Protein AF-A0A835WA67-F1 (afdb_monomer)

Mean predicted aligned error: 8.2 Å

pLDDT: mean 91.41, std 8.67, range [37.09, 98.38]

Solvent-accessible surface area (backbone atoms only — not comparable to full-atom values): 10243 Å² total; per-residue (Å²): 113,71,64,64,51,51,53,52,51,51,51,53,49,49,52,54,52,50,51,51,49,53,53,50,53,58,57,68,72,56,76,86,58,87,50,62,67,58,34,50,52,51,53,74,73,44,54,78,95,46,40,70,60,50,46,65,72,43,45,89,68,69,38,75,67,41,53,53,50,52,53,49,52,40,49,52,37,68,70,37,100,75,54,54,66,67,61,36,51,51,47,54,50,50,52,55,50,51,53,56,51,47,53,52,47,51,51,52,51,52,47,46,65,48,19,58,57,54,48,49,54,49,75,69,38,89,55,50,68,62,47,50,51,54,32,42,76,67,68,64,33,33,62,49,39,53,51,53,52,50,52,50,30,53,51,27,50,76,68,68,36,54,72,60,20,55,51,47,49,56,49,48,64,60,51,63,77,49,50,54,70,89,127

Sequence (183 aa):
MMEKNKEFAAEIQRTKDDIRKAVLIRREARVPPSDPNELIEFMLNTSADDMEFEVARCRPKFTPAFFKQLDSLVGAERFSPKPDQERLAELETLRTYLEEACEAVDKAVAATATAAERLKKLLTSQDKKQCILDMAAANEIDVALVDLLAQNIEAAKKAEQTAAAEFMEKVKVAVSKYVVTAV

Structure (mmCIF, N/CA/C/O backbone):
data_AF-A0A835WA67-F1
#
_entry.id   AF-A0A835WA67-F1
#
loop_
_atom_site.group_PDB
_atom_site.id
_atom_site.type_symbol
_atom_site.label_atom_id
_atom_site.label_alt_id
_atom_site.label_comp_id
_atom_site.label_asym_id
_atom_site.label_entity_id
_atom_site.label_seq_id
_atom_site.pdbx_PDB_ins_code
_atom_site.Cartn_x
_atom_site.Cartn_y
_atom_site.Cartn_z
_atom_site.occupancy
_atom_site.B_iso_or_equiv
_atom_site.auth_seq_id
_atom_site.auth_comp_id
_atom_site.auth_asym_id
_atom_site.auth_atom_id
_atom_site.pdbx_PDB_model_num
ATOM 1 N N . MET A 1 1 ? -10.216 39.062 17.242 1.00 55.50 1 MET A N 1
ATOM 2 C CA . MET A 1 1 ? -9.228 37.969 17.056 1.00 55.50 1 MET A CA 1
ATOM 3 C C . MET A 1 1 ? -9.886 36.608 16.825 1.00 55.50 1 MET A C 1
ATOM 5 O O . MET A 1 1 ? -9.454 35.923 15.914 1.00 55.50 1 MET A O 1
ATOM 9 N N . MET A 1 2 ? -10.939 36.218 17.560 1.00 56.12 2 MET A N 1
ATOM 10 C CA . MET A 1 2 ? -11.593 34.910 17.355 1.00 56.12 2 MET A CA 1
ATOM 11 C C . MET A 1 2 ? -12.313 34.740 16.002 1.00 56.12 2 MET A C 1
ATOM 13 O O . MET A 1 2 ? -12.269 33.650 15.447 1.00 56.12 2 MET A O 1
ATOM 17 N N . GLU A 1 3 ? -12.937 35.782 15.442 1.00 58.84 3 GLU A N 1
ATOM 18 C CA . GLU A 1 3 ? -13.623 35.692 14.133 1.00 58.84 3 GLU A CA 1
ATOM 19 C C . GLU A 1 3 ? -12.645 35.526 12.962 1.00 58.84 3 GLU A C 1
ATOM 21 O O . GLU A 1 3 ? -12.804 34.599 12.176 1.00 58.84 3 GLU A O 1
ATOM 26 N N . LYS A 1 4 ? -11.551 36.303 12.933 1.00 62.16 4 LYS A N 1
ATOM 27 C CA . LYS A 1 4 ? -10.458 36.121 11.957 1.00 62.16 4 LYS A CA 1
ATOM 28 C C . LYS A 1 4 ? -9.834 34.718 12.011 1.00 62.16 4 LYS A C 1
ATOM 30 O O . LYS A 1 4 ? -9.450 34.185 10.978 1.00 62.16 4 LYS A O 1
ATOM 35 N N . ASN A 1 5 ? -9.773 34.094 13.192 1.00 69.62 5 ASN A N 1
ATOM 36 C CA . ASN A 1 5 ? -9.290 32.715 13.333 1.00 69.62 5 ASN A CA 1
ATOM 37 C C . ASN A 1 5 ? -10.288 31.679 12.789 1.00 69.62 5 ASN A C 1
ATOM 39 O O . ASN A 1 5 ? -9.861 30.649 12.274 1.00 69.62 5 ASN A O 1
ATOM 43 N N . LYS A 1 6 ? -11.601 31.936 12.883 1.00 77.12 6 LYS A N 1
ATOM 44 C CA . LYS A 1 6 ? -12.639 31.060 12.312 1.00 77.12 6 LYS A CA 1
ATOM 45 C C . LYS A 1 6 ? -12.687 31.156 10.789 1.00 77.12 6 LYS A C 1
ATOM 47 O O . LYS A 1 6 ? -12.773 30.124 10.134 1.00 77.12 6 LYS A O 1
ATOM 52 N N . GLU A 1 7 ? -12.583 32.363 10.238 1.00 80.38 7 GLU A N 1
ATOM 53 C CA . GLU A 1 7 ? -12.507 32.584 8.787 1.00 80.38 7 GLU A CA 1
ATOM 54 C C . GLU A 1 7 ? -11.247 31.948 8.193 1.00 80.38 7 GLU A C 1
ATOM 56 O O . GLU A 1 7 ? -11.329 31.223 7.207 1.00 80.38 7 GLU A O 1
ATOM 61 N N . PHE A 1 8 ? -10.093 32.119 8.846 1.00 83.19 8 PHE A N 1
ATOM 62 C CA . PHE A 1 8 ? -8.848 31.475 8.427 1.00 83.19 8 PHE A CA 1
ATOM 63 C C . PHE A 1 8 ? -8.926 29.941 8.485 1.00 83.19 8 PHE A C 1
ATOM 65 O O . PHE A 1 8 ? -8.492 29.260 7.557 1.00 83.19 8 PHE A O 1
ATOM 72 N N . ALA A 1 9 ? -9.521 29.376 9.541 1.00 84.44 9 ALA A N 1
ATOM 73 C CA . ALA A 1 9 ? -9.724 27.932 9.646 1.00 84.44 9 ALA A CA 1
ATOM 74 C C . ALA A 1 9 ? -10.676 27.393 8.563 1.00 84.44 9 ALA A C 1
ATOM 76 O O . ALA A 1 9 ? -10.419 26.327 8.002 1.00 84.44 9 ALA A O 1
ATOM 77 N N . ALA A 1 10 ? -11.746 28.129 8.246 1.00 87.75 10 ALA A N 1
ATOM 78 C CA . ALA A 1 10 ? -12.676 27.771 7.179 1.00 87.75 10 ALA A CA 1
ATOM 79 C C . ALA A 1 10 ? -12.003 27.812 5.797 1.00 87.75 10 ALA A C 1
ATOM 81 O O . ALA A 1 10 ? -12.197 26.897 4.999 1.00 87.75 10 ALA A O 1
ATOM 82 N N . GLU A 1 11 ? -11.158 28.813 5.542 1.00 87.50 11 GLU A N 1
ATOM 83 C CA . GLU A 1 11 ? -10.417 28.939 4.283 1.00 87.50 11 GLU A CA 1
ATOM 84 C C . GLU A 1 11 ? -9.382 27.815 4.105 1.00 87.50 11 GLU A C 1
ATOM 86 O O . GLU A 1 11 ? -9.277 27.215 3.031 1.00 87.50 11 GLU A O 1
ATOM 91 N N . ILE A 1 12 ? -8.673 27.445 5.180 1.00 87.38 12 ILE A N 1
ATOM 92 C CA . ILE A 1 12 ? -7.782 26.275 5.178 1.00 87.38 12 ILE A CA 1
ATOM 93 C C . ILE A 1 12 ? -8.569 25.002 4.867 1.00 87.38 12 ILE A C 1
ATOM 95 O O . ILE A 1 12 ? -8.111 24.175 4.076 1.00 87.38 12 ILE A O 1
ATOM 99 N N . GLN A 1 13 ? -9.733 24.820 5.493 1.00 86.69 13 GLN A N 1
ATOM 100 C CA . GLN A 1 13 ? -10.538 23.621 5.285 1.00 86.69 13 GLN A CA 1
ATOM 101 C C . GLN A 1 13 ? -11.028 23.525 3.839 1.00 86.69 13 GLN A C 1
ATOM 103 O O . GLN A 1 13 ? -10.877 22.478 3.215 1.00 86.69 13 GLN A O 1
ATOM 108 N N . ARG A 1 14 ? -11.519 24.633 3.278 1.00 90.56 14 ARG A N 1
ATOM 109 C CA . ARG A 1 14 ? -11.939 24.702 1.878 1.00 90.56 14 ARG A CA 1
ATOM 110 C C . ARG A 1 14 ? -10.794 24.364 0.927 1.00 90.56 14 ARG A C 1
ATOM 112 O O . ARG A 1 14 ? -10.966 23.533 0.043 1.00 90.56 14 ARG A O 1
ATOM 119 N N . THR A 1 15 ? -9.613 24.931 1.163 1.00 89.44 15 THR A N 1
ATOM 120 C CA . THR A 1 15 ? -8.417 24.641 0.360 1.00 89.44 15 THR A CA 1
ATOM 121 C C . THR A 1 15 ? -8.057 23.154 0.409 1.00 89.44 15 THR A C 1
ATOM 123 O O . THR A 1 15 ? -7.781 22.547 -0.623 1.00 89.44 15 THR A O 1
ATOM 126 N N . LYS A 1 16 ? -8.098 22.533 1.595 1.00 87.62 16 LYS A N 1
ATOM 127 C CA . LYS A 1 16 ? -7.855 21.088 1.749 1.00 87.62 16 LYS A CA 1
ATOM 128 C C . LYS A 1 16 ? -8.877 20.249 0.989 1.00 87.62 16 LYS A C 1
ATOM 130 O O . LYS A 1 16 ? -8.499 19.270 0.346 1.00 87.62 16 LYS A O 1
ATOM 135 N N . ASP A 1 17 ? -10.148 20.625 1.057 1.00 88.50 17 ASP A N 1
ATOM 136 C CA . ASP A 1 17 ? -11.222 19.915 0.367 1.00 88.50 17 ASP A CA 1
ATOM 137 C C . ASP A 1 17 ? -11.088 20.040 -1.156 1.00 88.50 17 ASP A C 1
ATOM 139 O O . ASP A 1 17 ? -11.283 19.056 -1.873 1.00 88.50 17 ASP A O 1
ATOM 143 N N . ASP A 1 18 ? -10.693 21.211 -1.655 1.00 90.75 18 ASP A N 1
ATOM 144 C CA . ASP A 1 18 ? -10.469 21.451 -3.081 1.00 90.75 18 ASP A CA 1
ATOM 145 C C . ASP A 1 18 ? -9.246 20.676 -3.600 1.00 90.75 18 ASP A C 1
ATOM 147 O O . ASP A 1 18 ? -9.340 20.014 -4.636 1.00 90.75 18 ASP A O 1
ATOM 151 N N . ILE A 1 19 ? -8.139 20.643 -2.844 1.00 89.94 19 ILE A N 1
ATOM 152 C CA . ILE A 1 19 ? -6.972 19.795 -3.153 1.00 89.94 19 ILE A CA 1
ATOM 153 C C . ILE A 1 19 ? -7.383 18.322 -3.197 1.00 89.94 19 ILE A C 1
ATOM 155 O O . ILE A 1 19 ? -7.066 17.612 -4.153 1.00 89.94 19 ILE A O 1
ATOM 159 N N . ARG A 1 20 ? -8.126 17.852 -2.188 1.00 87.38 20 ARG A N 1
ATOM 160 C CA . ARG A 1 20 ? -8.587 16.461 -2.122 1.00 87.38 20 ARG A CA 1
ATOM 161 C C . ARG A 1 20 ? -9.445 16.098 -3.332 1.00 87.38 20 ARG A C 1
ATOM 163 O O . ARG A 1 20 ? -9.248 15.035 -3.914 1.00 87.38 20 ARG A O 1
ATOM 170 N N . LYS A 1 21 ? -10.377 16.969 -3.726 1.00 89.81 21 LYS A N 1
ATOM 171 C CA . LYS A 1 21 ? -11.215 16.763 -4.916 1.00 89.81 21 LYS A CA 1
ATOM 172 C C . LYS A 1 21 ? -10.384 16.728 -6.191 1.00 89.81 21 LYS A C 1
ATOM 174 O O . LYS A 1 21 ? -10.589 15.834 -7.004 1.00 89.81 21 LYS A O 1
ATOM 179 N N . ALA A 1 22 ? -9.437 17.650 -6.353 1.00 90.50 22 ALA A N 1
ATOM 180 C CA . ALA A 1 22 ? -8.567 17.681 -7.524 1.00 90.50 22 ALA A CA 1
ATOM 181 C C . ALA A 1 22 ? -7.755 16.381 -7.668 1.00 90.50 22 ALA A C 1
ATOM 183 O O . ALA A 1 22 ? -7.686 15.819 -8.760 1.00 90.50 22 ALA A O 1
ATOM 184 N N . VAL A 1 23 ? -7.213 15.860 -6.560 1.00 89.94 23 VAL A N 1
ATOM 185 C CA . VAL A 1 23 ? -6.500 14.572 -6.535 1.00 89.94 23 VAL A CA 1
ATOM 186 C C . VAL A 1 23 ? -7.418 13.413 -6.932 1.00 89.94 23 VAL A C 1
ATOM 188 O O . VAL A 1 23 ? -7.027 12.582 -7.749 1.00 89.94 23 VAL A O 1
ATOM 191 N N . LEU A 1 24 ? -8.643 13.357 -6.398 1.00 88.50 24 LEU A N 1
ATOM 192 C CA . LEU A 1 24 ? -9.607 12.307 -6.748 1.00 88.50 24 LEU A CA 1
ATOM 193 C C . LEU A 1 24 ? -9.976 12.347 -8.234 1.00 88.50 24 LEU A C 1
ATOM 195 O O . LEU A 1 24 ? -9.877 11.325 -8.904 1.00 88.50 24 LEU A O 1
ATOM 199 N N . ILE A 1 25 ? -10.300 13.530 -8.763 1.00 90.06 25 ILE A N 1
ATOM 200 C CA . ILE A 1 25 ? -10.639 13.716 -10.181 1.00 90.06 25 ILE A CA 1
ATOM 201 C C . ILE A 1 25 ? -9.481 13.261 -11.077 1.00 90.06 25 ILE A C 1
ATOM 203 O O . ILE A 1 25 ? -9.696 12.543 -12.052 1.00 90.06 25 ILE A O 1
ATOM 207 N N . ARG A 1 26 ? -8.241 13.635 -10.736 1.00 91.00 26 ARG A N 1
ATOM 208 C CA . ARG A 1 26 ? -7.042 13.220 -11.480 1.00 91.00 26 ARG A CA 1
ATOM 209 C C . ARG A 1 26 ? -6.878 11.697 -11.498 1.00 91.00 26 ARG A C 1
ATOM 211 O O . ARG A 1 26 ? -6.612 11.131 -12.555 1.00 91.00 26 ARG A O 1
ATOM 218 N N . ARG A 1 27 ? -7.051 11.038 -10.348 1.00 91.44 27 ARG A N 1
ATOM 219 C CA . ARG A 1 27 ? -6.939 9.574 -10.208 1.00 91.44 27 ARG A CA 1
ATOM 220 C C . ARG A 1 27 ? -8.052 8.830 -10.948 1.00 91.44 27 ARG A C 1
ATOM 222 O O . ARG A 1 27 ? -7.792 7.809 -11.580 1.00 91.44 27 ARG A O 1
ATOM 229 N N . GLU A 1 28 ? -9.275 9.350 -10.907 1.00 89.50 28 GLU A N 1
ATOM 230 C CA . GLU A 1 28 ? -10.432 8.789 -11.617 1.00 89.50 28 GLU A CA 1
ATOM 231 C C . GLU A 1 28 ? -10.317 8.936 -13.139 1.00 89.50 28 GLU A C 1
ATOM 233 O O . GLU A 1 28 ? -10.745 8.048 -13.873 1.00 89.50 28 GLU A O 1
ATOM 238 N N . ALA A 1 29 ? -9.694 10.015 -13.622 1.00 91.19 29 ALA A N 1
ATOM 239 C CA . ALA A 1 29 ? -9.469 10.230 -15.050 1.00 91.19 29 ALA A CA 1
ATOM 240 C C . ALA A 1 29 ? -8.479 9.224 -15.669 1.00 91.19 29 ALA A C 1
ATOM 242 O O . ALA A 1 29 ? -8.502 8.994 -16.878 1.00 91.19 29 ALA A O 1
ATOM 243 N N . ARG A 1 30 ? -7.603 8.619 -14.857 1.00 92.25 30 ARG A N 1
ATOM 244 C CA . ARG A 1 30 ? -6.650 7.596 -15.300 1.00 92.25 30 ARG A CA 1
ATOM 245 C C . ARG A 1 30 ? -7.314 6.221 -15.301 1.00 92.25 30 ARG A C 1
ATOM 247 O O . ARG A 1 30 ? -7.816 5.783 -14.266 1.00 92.25 30 ARG A O 1
ATOM 254 N N . VAL A 1 31 ? -7.237 5.502 -16.422 1.00 93.38 31 VAL A N 1
ATOM 255 C CA . VAL A 1 31 ? -7.769 4.137 -16.566 1.00 93.38 31 VAL A CA 1
ATOM 256 C C . VAL A 1 31 ? -6.614 3.159 -16.787 1.00 93.38 31 VAL A C 1
ATOM 258 O O . VAL A 1 31 ? -5.964 3.239 -17.829 1.00 93.38 31 VAL A O 1
ATOM 261 N N . PRO A 1 32 ? -6.348 2.229 -15.850 1.00 92.81 32 PRO A N 1
ATOM 262 C CA . PRO A 1 32 ? -5.269 1.269 -16.013 1.00 92.81 32 PRO A CA 1
ATOM 263 C C . PRO A 1 32 ? -5.563 0.311 -17.172 1.00 92.81 32 PRO A C 1
ATOM 265 O O . PRO A 1 32 ? -6.580 -0.399 -17.121 1.00 92.81 32 PRO A O 1
ATOM 268 N N . PRO A 1 33 ? -4.684 0.224 -18.178 1.00 95.25 33 PRO A N 1
ATOM 269 C CA . PRO A 1 33 ? -4.879 -0.665 -19.316 1.00 95.25 33 PRO A CA 1
ATOM 270 C C . PRO A 1 33 ? -4.795 -2.136 -18.894 1.00 95.25 33 PRO A C 1
ATOM 272 O O . PRO A 1 33 ? -4.368 -2.478 -17.785 1.00 95.25 33 PRO A O 1
ATOM 275 N N . SER A 1 34 ? -5.296 -3.024 -19.750 1.00 92.81 34 SER A N 1
ATOM 276 C CA . SER A 1 34 ? -5.279 -4.473 -19.492 1.00 92.81 34 SER A CA 1
ATOM 277 C C . SER A 1 34 ? -4.082 -5.169 -20.134 1.00 92.81 34 SER A C 1
ATOM 279 O O . SER A 1 34 ? -3.687 -6.230 -19.657 1.00 92.81 34 SER A O 1
ATOM 281 N N . ASP A 1 35 ? -3.508 -4.580 -21.185 1.00 95.38 35 ASP A N 1
ATOM 282 C CA . ASP A 1 35 ? -2.290 -5.086 -21.809 1.00 95.38 35 ASP A CA 1
ATOM 283 C C . ASP A 1 35 ? -1.065 -4.826 -20.906 1.00 95.38 35 ASP A C 1
ATOM 285 O O . ASP A 1 35 ? -0.925 -3.718 -20.379 1.00 95.38 35 ASP A O 1
ATOM 289 N N . PRO A 1 36 ? -0.169 -5.812 -20.705 1.00 94.31 36 PRO A N 1
ATOM 290 C CA . PRO A 1 36 ? 1.011 -5.641 -19.863 1.00 94.31 36 PRO A CA 1
ATOM 291 C C . PRO A 1 36 ? 1.978 -4.545 -20.322 1.00 94.31 36 PRO A C 1
ATOM 293 O O . PRO A 1 36 ? 2.534 -3.863 -19.467 1.00 94.31 36 PRO A O 1
ATOM 296 N N . ASN A 1 37 ? 2.184 -4.348 -21.629 1.00 95.31 37 ASN A N 1
ATOM 297 C CA . ASN A 1 37 ? 3.104 -3.317 -22.120 1.00 95.31 37 ASN A CA 1
ATOM 298 C C . ASN A 1 37 ? 2.504 -1.929 -21.923 1.00 95.31 37 ASN A C 1
ATOM 300 O O . ASN A 1 37 ? 3.168 -1.040 -21.397 1.00 95.31 37 ASN A O 1
ATOM 304 N N . GLU A 1 38 ? 1.225 -1.762 -22.262 1.00 97.12 38 GLU A N 1
ATOM 305 C CA . GLU A 1 38 ? 0.513 -0.512 -21.987 1.00 97.12 38 GLU A CA 1
ATOM 306 C C . GLU A 1 38 ? 0.481 -0.207 -20.483 1.00 97.12 38 GLU A C 1
ATOM 308 O O . GLU A 1 38 ? 0.566 0.953 -20.087 1.00 97.12 38 GLU A O 1
ATOM 313 N N . LEU A 1 39 ? 0.390 -1.233 -19.628 1.00 97.69 39 LEU A N 1
ATOM 314 C CA . LEU A 1 39 ? 0.414 -1.064 -18.175 1.00 97.69 39 LEU A CA 1
ATOM 315 C C . LEU A 1 39 ? 1.794 -0.636 -17.663 1.00 97.69 39 LEU A C 1
ATOM 317 O O . LEU A 1 39 ? 1.865 0.177 -16.744 1.00 97.69 39 LEU A O 1
ATOM 321 N N . ILE A 1 40 ? 2.879 -1.128 -18.263 1.00 97.88 40 ILE A N 1
ATOM 322 C CA . ILE A 1 40 ? 4.239 -0.658 -17.963 1.00 97.88 40 ILE A CA 1
ATOM 323 C C . ILE A 1 40 ? 4.367 0.824 -18.327 1.00 97.88 40 ILE A C 1
ATOM 325 O O . ILE A 1 40 ? 4.747 1.621 -17.471 1.00 97.88 40 ILE A O 1
ATOM 329 N N . GLU A 1 41 ? 3.963 1.225 -19.537 1.00 97.31 41 GLU A N 1
ATOM 330 C CA . GLU A 1 41 ? 3.979 2.642 -19.935 1.00 97.31 41 GLU A CA 1
ATOM 331 C C . GLU A 1 41 ? 3.089 3.503 -19.042 1.00 97.31 41 GLU A C 1
ATOM 333 O O . GLU A 1 41 ? 3.451 4.619 -18.673 1.00 97.31 41 GLU A O 1
ATOM 338 N N . PHE A 1 42 ? 1.919 2.993 -18.661 1.00 97.62 42 PHE A N 1
ATOM 339 C CA . PHE A 1 42 ? 1.025 3.672 -17.735 1.00 97.62 42 PHE A CA 1
ATOM 340 C C . PHE A 1 42 ? 1.729 3.980 -16.405 1.00 97.62 42 PHE A C 1
ATOM 342 O O . PHE A 1 42 ? 1.577 5.086 -15.881 1.00 97.62 42 PHE A O 1
ATOM 349 N N . MET A 1 43 ? 2.527 3.044 -15.881 1.00 97.94 43 MET A N 1
ATOM 350 C CA . MET A 1 43 ? 3.297 3.235 -14.648 1.00 97.94 43 MET A CA 1
ATOM 351 C C . MET A 1 43 ? 4.478 4.175 -14.812 1.00 97.94 43 MET A C 1
ATOM 353 O O . MET A 1 43 ? 4.635 5.061 -13.979 1.00 97.94 43 MET A O 1
ATOM 357 N N . LEU A 1 44 ? 5.223 4.092 -15.911 1.00 97.25 44 LEU A N 1
ATOM 358 C CA . LEU A 1 44 ? 6.291 5.057 -16.197 1.00 97.25 44 LEU A CA 1
ATOM 359 C C . LEU A 1 44 ? 5.753 6.492 -16.318 1.00 97.25 44 LEU A C 1
ATOM 361 O O . LEU A 1 44 ? 6.381 7.437 -15.855 1.00 97.25 44 LEU A O 1
ATOM 365 N N . ASN A 1 45 ? 4.535 6.652 -16.840 1.00 96.44 45 ASN A N 1
ATOM 366 C CA . ASN A 1 45 ? 3.841 7.939 -16.949 1.00 96.44 45 ASN A CA 1
ATOM 367 C C . ASN A 1 45 ? 3.015 8.316 -15.700 1.00 96.44 45 ASN A C 1
ATOM 369 O O . ASN A 1 45 ? 2.102 9.151 -15.775 1.00 96.44 45 ASN A O 1
ATOM 373 N N . THR A 1 46 ? 3.248 7.666 -14.558 1.00 95.88 46 THR A N 1
ATOM 374 C CA . THR A 1 46 ? 2.575 7.981 -13.291 1.00 95.88 46 THR A CA 1
ATOM 375 C C . THR A 1 46 ? 3.461 8.882 -12.442 1.00 95.88 46 THR A C 1
ATOM 377 O O . THR A 1 46 ? 4.618 8.572 -12.183 1.00 95.88 46 THR A O 1
ATOM 380 N N . SER A 1 47 ? 2.917 10.010 -11.977 1.00 93.31 47 SER A N 1
ATOM 381 C CA . SER A 1 47 ? 3.643 10.911 -11.077 1.00 93.31 47 SER A CA 1
ATOM 382 C C . SER A 1 47 ? 3.895 10.259 -9.719 1.00 93.31 47 SER A C 1
ATOM 384 O O . SER A 1 47 ? 3.026 9.540 -9.224 1.00 93.31 47 SER A O 1
ATOM 386 N N . ALA A 1 48 ? 5.000 10.618 -9.062 1.00 90.94 48 ALA A N 1
ATOM 387 C CA . ALA A 1 48 ? 5.346 10.126 -7.725 1.00 90.94 48 ALA A CA 1
ATOM 388 C C . ALA A 1 48 ? 4.183 10.237 -6.712 1.00 90.94 48 ALA A C 1
ATOM 390 O O . ALA A 1 48 ? 3.877 9.262 -6.034 1.00 90.94 48 ALA A O 1
ATOM 391 N N . ASP A 1 49 ? 3.456 11.363 -6.698 1.00 91.81 49 ASP A N 1
ATOM 392 C CA . ASP A 1 49 ? 2.312 11.616 -5.796 1.00 91.81 49 ASP A CA 1
ATOM 393 C C . ASP A 1 49 ? 1.134 10.630 -5.945 1.00 91.81 49 ASP A C 1
ATOM 395 O O . ASP A 1 49 ? 0.278 10.522 -5.061 1.00 91.81 49 ASP A O 1
ATOM 399 N N . ASP A 1 50 ? 1.035 9.957 -7.092 1.00 94.00 50 ASP A N 1
ATOM 400 C CA . ASP A 1 50 ? -0.031 8.998 -7.393 1.00 94.00 50 ASP A CA 1
ATOM 401 C C . ASP A 1 50 ? 0.470 7.561 -7.486 1.00 94.00 50 ASP A C 1
ATOM 403 O O . ASP A 1 50 ? -0.353 6.650 -7.544 1.00 94.00 50 ASP A O 1
ATOM 407 N N . MET A 1 51 ? 1.785 7.344 -7.463 1.00 94.75 51 MET A N 1
ATOM 408 C CA . MET A 1 51 ? 2.376 6.033 -7.702 1.00 94.75 51 MET A CA 1
ATOM 409 C C . MET A 1 51 ? 1.866 4.988 -6.705 1.00 94.75 51 MET A C 1
ATOM 411 O O . MET A 1 51 ? 1.359 3.951 -7.120 1.00 94.75 51 MET A O 1
ATOM 415 N N . GLU A 1 52 ? 1.887 5.281 -5.403 1.00 93.38 52 GLU A N 1
ATOM 416 C CA . GLU A 1 52 ? 1.394 4.351 -4.375 1.00 93.38 52 GLU A CA 1
ATOM 417 C C . GLU A 1 52 ? -0.086 3.986 -4.574 1.00 93.38 52 GLU A C 1
ATOM 419 O O . GLU A 1 52 ? -0.480 2.823 -4.454 1.00 93.38 52 GLU A O 1
ATOM 424 N N . PHE A 1 53 ? -0.914 4.979 -4.919 1.00 94.06 53 PHE A N 1
ATOM 425 C CA . PHE A 1 53 ? -2.337 4.765 -5.182 1.00 94.06 53 PHE A CA 1
ATOM 426 C C . PHE A 1 53 ? -2.541 3.870 -6.404 1.00 94.06 53 PHE A C 1
ATOM 428 O O . PHE A 1 53 ? -3.348 2.937 -6.378 1.00 94.06 53 PHE A O 1
ATOM 435 N N . GLU A 1 54 ? -1.813 4.154 -7.479 1.00 96.69 54 GLU A N 1
ATOM 436 C CA . GLU A 1 54 ? -1.921 3.403 -8.717 1.00 96.69 54 GLU A CA 1
ATOM 437 C C . GLU A 1 54 ? -1.398 1.977 -8.576 1.00 96.69 54 GLU A C 1
ATOM 439 O O . GLU A 1 54 ? -2.017 1.053 -9.109 1.00 96.69 54 GLU A O 1
ATOM 444 N N . VAL A 1 55 ? -0.334 1.771 -7.796 1.00 96.94 55 VAL A N 1
ATOM 445 C CA . VAL A 1 55 ? 0.166 0.433 -7.484 1.00 96.94 55 VAL A CA 1
ATOM 446 C C . VAL A 1 55 ? -0.884 -0.373 -6.735 1.00 96.94 55 VAL A C 1
ATOM 448 O O . VAL A 1 55 ? -1.203 -1.487 -7.150 1.00 96.94 55 VAL A O 1
ATOM 451 N N . ALA A 1 56 ? -1.481 0.191 -5.683 1.00 94.06 56 ALA A N 1
ATOM 452 C CA . ALA A 1 56 ? -2.537 -0.484 -4.934 1.00 94.06 56 ALA A CA 1
ATOM 453 C C . ALA A 1 56 ? -3.738 -0.834 -5.832 1.00 94.06 56 ALA A C 1
ATOM 455 O O . ALA A 1 56 ? -4.266 -1.946 -5.767 1.00 94.06 56 ALA A O 1
ATOM 456 N N . ARG A 1 57 ? -4.137 0.083 -6.725 1.00 94.56 57 ARG A N 1
ATOM 457 C CA . ARG A 1 57 ? -5.230 -0.122 -7.689 1.00 94.56 57 ARG A CA 1
ATOM 458 C C . ARG A 1 57 ? -4.913 -1.206 -8.722 1.00 94.56 57 ARG A C 1
ATOM 460 O O . ARG A 1 57 ? -5.792 -1.987 -9.087 1.00 94.56 57 ARG A O 1
ATOM 467 N N . CYS A 1 58 ? -3.676 -1.248 -9.206 1.00 96.25 58 CYS A N 1
ATOM 468 C CA . CYS A 1 58 ? -3.239 -2.156 -10.263 1.00 96.25 58 CYS A CA 1
ATOM 469 C C . CYS A 1 58 ? -2.680 -3.480 -9.737 1.00 96.25 58 CYS A C 1
ATOM 471 O O . CYS A 1 58 ? -2.452 -4.382 -10.541 1.00 96.25 58 CYS A O 1
ATOM 473 N N . ARG A 1 59 ? -2.513 -3.644 -8.418 1.00 96.50 59 ARG A N 1
ATOM 474 C CA . ARG A 1 59 ? -1.921 -4.833 -7.788 1.00 96.50 59 ARG A CA 1
ATOM 475 C C . ARG A 1 59 ? -2.427 -6.170 -8.349 1.00 96.50 59 ARG A C 1
ATOM 477 O O . ARG A 1 59 ? -1.574 -7.013 -8.628 1.00 96.50 59 ARG A O 1
ATOM 484 N N . PRO A 1 60 ? -3.738 -6.385 -8.600 1.00 94.44 60 PRO A N 1
ATOM 485 C CA . PRO A 1 60 ? -4.226 -7.638 -9.189 1.00 94.44 60 PRO A CA 1
ATOM 486 C C . PRO A 1 60 ? -3.683 -7.940 -10.597 1.00 94.44 60 PRO A C 1
ATOM 488 O O . PRO A 1 60 ? -3.659 -9.096 -11.011 1.00 94.44 60 PRO A O 1
ATOM 491 N N . LYS A 1 61 ? -3.258 -6.912 -11.343 1.00 96.38 61 LYS A N 1
ATOM 492 C CA . LYS A 1 61 ? -2.673 -7.021 -12.689 1.00 96.38 61 LYS A CA 1
ATOM 493 C C . LYS A 1 61 ? -1.163 -7.288 -12.658 1.00 96.38 61 LYS A C 1
ATOM 495 O O . LYS A 1 61 ? -0.632 -7.843 -13.620 1.00 96.38 61 LYS A O 1
ATOM 500 N N . PHE A 1 62 ? -0.479 -6.963 -11.557 1.00 97.06 62 PHE A N 1
ATOM 501 C CA . PHE A 1 62 ? 0.952 -7.227 -11.350 1.00 97.06 62 PHE A CA 1
ATOM 502 C C . PHE A 1 62 ? 1.207 -8.696 -11.002 1.00 97.06 62 PHE A C 1
ATOM 504 O O . PHE A 1 62 ? 1.554 -9.081 -9.883 1.00 97.06 62 PHE A O 1
ATOM 511 N N . THR A 1 63 ? 0.961 -9.543 -11.993 1.00 96.12 63 THR A N 1
ATOM 512 C CA . THR A 1 63 ? 1.161 -10.989 -11.930 1.00 96.12 63 THR A CA 1
ATOM 513 C C . THR A 1 63 ? 2.619 -11.358 -12.233 1.00 96.12 63 THR A C 1
ATOM 515 O O . THR A 1 63 ? 3.350 -10.560 -12.823 1.00 96.12 63 THR A O 1
ATOM 518 N N . PRO A 1 64 ? 3.054 -12.598 -11.949 1.00 97.00 64 PRO A N 1
ATOM 519 C CA . PRO A 1 64 ? 4.365 -13.073 -12.397 1.00 97.00 64 PRO A CA 1
ATOM 520 C C . PRO A 1 64 ? 4.576 -12.944 -13.916 1.00 97.00 64 PRO A C 1
ATOM 522 O O . PRO A 1 64 ? 5.688 -12.690 -14.370 1.00 97.00 64 PRO A O 1
ATOM 525 N N . ALA A 1 65 ? 3.509 -13.074 -14.714 1.00 96.12 65 ALA A N 1
ATOM 526 C CA . ALA A 1 65 ? 3.571 -12.882 -16.162 1.00 96.12 65 ALA A CA 1
ATOM 527 C C . ALA A 1 65 ? 3.843 -11.417 -16.547 1.00 96.12 65 ALA A C 1
ATOM 529 O O . ALA A 1 65 ? 4.624 -11.169 -17.462 1.00 96.12 65 ALA A O 1
ATOM 530 N N . PHE A 1 66 ? 3.254 -10.460 -15.823 1.00 98.00 66 PHE A N 1
ATOM 531 C CA . PHE A 1 66 ? 3.547 -9.034 -15.989 1.00 98.00 66 PHE A CA 1
ATOM 532 C C . PHE A 1 66 ? 5.019 -8.731 -15.684 1.00 98.00 66 PHE A C 1
ATOM 534 O O . PHE A 1 66 ? 5.701 -8.124 -16.505 1.00 98.00 66 PHE A O 1
ATOM 541 N N . PHE A 1 67 ? 5.541 -9.215 -14.553 1.00 98.25 67 PHE A N 1
ATOM 542 C CA . PHE A 1 67 ? 6.946 -8.989 -14.199 1.00 98.25 67 PHE A CA 1
ATOM 543 C C . PHE A 1 67 ? 7.905 -9.638 -15.195 1.00 98.25 67 PHE A C 1
ATOM 545 O O . PHE A 1 67 ? 8.885 -9.014 -15.585 1.00 98.25 67 PHE A O 1
ATOM 552 N N . LYS A 1 68 ? 7.579 -10.832 -15.704 1.00 97.81 68 LYS A N 1
ATOM 553 C CA . LYS A 1 68 ? 8.348 -11.460 -16.784 1.00 97.81 68 LYS A CA 1
ATOM 554 C C . LYS A 1 68 ? 8.359 -10.612 -18.062 1.00 97.81 68 LYS A C 1
ATOM 556 O O . LYS A 1 68 ? 9.379 -10.568 -18.749 1.00 97.81 68 LYS A O 1
ATOM 561 N N . GLN A 1 69 ? 7.247 -9.954 -18.392 1.00 97.50 69 GLN A N 1
ATOM 562 C CA . GLN A 1 69 ? 7.190 -9.031 -19.526 1.00 97.50 69 GLN A CA 1
ATOM 563 C C . GLN A 1 69 ? 8.084 -7.808 -19.285 1.00 97.50 69 GLN A C 1
ATOM 565 O O . GLN A 1 69 ? 8.877 -7.462 -20.157 1.00 97.50 69 GLN A O 1
ATOM 570 N N . LEU A 1 70 ? 8.023 -7.207 -18.094 1.00 98.25 70 LEU A N 1
ATOM 571 C CA . LEU A 1 70 ? 8.884 -6.084 -17.718 1.00 98.25 70 LEU A CA 1
ATOM 572 C C . LEU A 1 70 ? 10.374 -6.463 -17.756 1.00 98.25 70 LEU A C 1
ATOM 574 O O . LEU A 1 70 ? 11.166 -5.755 -18.369 1.00 98.25 70 LEU A O 1
ATOM 578 N N . ASP A 1 71 ? 10.742 -7.621 -17.206 1.00 98.38 71 ASP A N 1
ATOM 579 C CA . ASP A 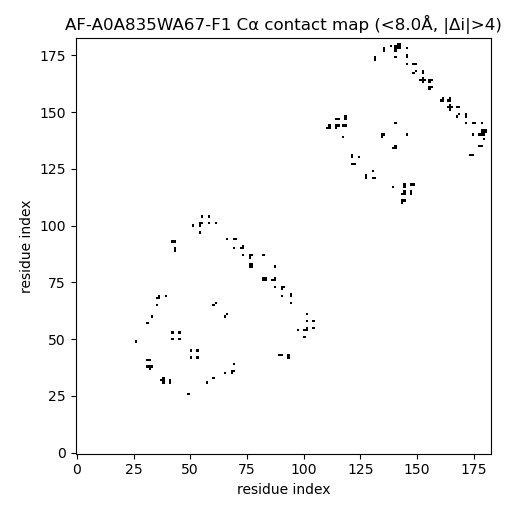1 71 ? 12.106 -8.161 -17.278 1.00 98.38 71 ASP A CA 1
ATOM 580 C C . ASP A 1 71 ? 12.560 -8.387 -18.732 1.00 98.38 71 ASP A C 1
ATOM 582 O O . ASP A 1 71 ? 13.725 -8.169 -19.070 1.00 98.38 71 ASP A O 1
ATOM 586 N N . SER A 1 72 ? 11.638 -8.786 -19.616 1.00 97.75 72 SER A N 1
ATOM 587 C CA . SER A 1 72 ? 11.927 -8.953 -21.045 1.00 97.75 72 SER A CA 1
ATOM 588 C C . SER A 1 72 ? 12.207 -7.613 -21.732 1.00 97.75 72 SER A C 1
ATOM 590 O O . SER A 1 72 ? 13.121 -7.547 -22.552 1.00 97.75 72 SER A O 1
ATOM 592 N N . LEU A 1 73 ? 11.478 -6.545 -21.384 1.00 97.44 73 LEU A N 1
ATOM 593 C CA . LEU A 1 73 ? 11.739 -5.193 -21.895 1.00 97.44 73 LEU A CA 1
ATOM 594 C C . LEU A 1 73 ? 13.070 -4.636 -21.377 1.00 97.44 73 LEU A C 1
ATOM 596 O O . LEU A 1 73 ? 13.855 -4.121 -22.169 1.00 97.44 73 LEU A O 1
ATOM 600 N N . VAL A 1 74 ? 13.364 -4.811 -20.082 1.00 97.94 74 VAL A N 1
ATOM 601 C CA . VAL A 1 74 ? 14.669 -4.458 -19.493 1.00 97.94 74 VAL A CA 1
ATOM 602 C C . VAL A 1 74 ? 15.796 -5.172 -20.242 1.00 97.94 74 VAL A C 1
ATOM 604 O O . VAL A 1 74 ? 16.774 -4.546 -20.642 1.00 97.94 74 VAL A O 1
ATOM 607 N N . GLY A 1 75 ? 15.657 -6.481 -20.476 1.00 97.56 75 GLY A N 1
ATOM 608 C CA . GLY A 1 75 ? 16.641 -7.262 -21.224 1.00 97.56 75 GLY A CA 1
ATOM 609 C C . GLY A 1 75 ? 16.801 -6.792 -22.672 1.00 97.56 75 GLY A C 1
ATOM 610 O O . GLY A 1 75 ? 17.928 -6.659 -23.147 1.00 97.56 75 GLY A O 1
ATOM 611 N N . ALA A 1 76 ? 15.694 -6.517 -23.365 1.00 96.56 76 ALA A N 1
ATOM 612 C CA . ALA A 1 76 ? 15.712 -6.040 -24.745 1.00 96.56 76 ALA A CA 1
ATOM 613 C C . ALA A 1 76 ? 16.437 -4.692 -24.884 1.00 96.56 76 ALA A C 1
ATOM 615 O O . ALA A 1 76 ? 17.253 -4.542 -25.792 1.00 96.56 76 ALA A O 1
ATOM 616 N N . GLU A 1 77 ? 16.198 -3.752 -23.966 1.00 97.31 77 GLU A N 1
ATOM 617 C CA . GLU A 1 77 ? 16.877 -2.453 -23.961 1.00 97.31 77 GLU A CA 1
ATOM 618 C C . GLU A 1 77 ? 18.363 -2.606 -23.600 1.00 97.31 77 GLU A C 1
ATOM 620 O O . GLU A 1 77 ? 19.243 -2.129 -24.318 1.00 97.31 77 GLU A O 1
ATOM 625 N N . ARG A 1 78 ? 18.669 -3.375 -22.544 1.00 96.56 78 ARG A N 1
ATOM 626 C CA . ARG A 1 78 ? 20.040 -3.599 -22.056 1.00 96.56 78 ARG A CA 1
ATOM 627 C C . ARG A 1 78 ? 20.958 -4.218 -23.107 1.00 96.56 78 ARG A C 1
ATOM 629 O O . ARG A 1 78 ? 22.130 -3.854 -23.189 1.00 96.56 78 ARG A O 1
ATOM 636 N N . PHE A 1 79 ? 20.446 -5.173 -23.880 1.00 96.44 79 PHE A N 1
ATOM 637 C CA . PHE A 1 79 ? 21.215 -5.897 -24.896 1.00 96.44 79 PHE A CA 1
ATOM 638 C C . PHE A 1 79 ? 20.975 -5.379 -26.321 1.00 96.44 79 PHE A C 1
ATOM 640 O O . PHE A 1 79 ? 21.412 -6.012 -27.286 1.00 96.44 79 PHE A O 1
ATOM 647 N N . SER A 1 80 ? 20.308 -4.231 -26.470 1.00 96.75 80 SER A N 1
ATOM 648 C CA . SER A 1 80 ? 20.156 -3.554 -27.756 1.00 96.75 80 SER A CA 1
ATOM 649 C C . SER A 1 80 ? 21.530 -3.210 -28.356 1.00 96.75 80 SER A C 1
ATOM 651 O O . SER A 1 80 ? 22.452 -2.850 -27.622 1.00 96.75 80 SER A O 1
ATOM 653 N N . PRO A 1 81 ? 21.704 -3.249 -29.692 1.00 95.69 81 PRO A N 1
ATOM 654 C CA . PRO A 1 81 ? 22.931 -2.782 -30.344 1.00 95.69 81 PRO A CA 1
ATOM 655 C C . PRO A 1 81 ? 23.279 -1.322 -30.024 1.00 95.69 81 PRO A C 1
ATOM 657 O O . PRO A 1 81 ? 24.444 -0.929 -30.095 1.00 95.69 81 PRO A O 1
ATOM 660 N N . LYS A 1 82 ? 22.267 -0.512 -29.696 1.00 95.69 82 LYS A N 1
ATOM 661 C CA . LYS A 1 82 ? 22.414 0.869 -29.241 1.00 95.69 82 LYS A CA 1
ATOM 662 C C . LYS A 1 82 ? 21.428 1.106 -28.089 1.00 95.69 82 LYS A C 1
ATOM 664 O O . LYS A 1 82 ? 20.316 1.553 -28.361 1.00 95.69 82 LYS A O 1
ATOM 669 N N . PRO A 1 83 ? 21.812 0.773 -26.846 1.00 93.19 83 PRO A N 1
ATOM 670 C CA . PRO A 1 83 ? 20.944 0.933 -25.686 1.00 93.19 83 PRO A CA 1
ATOM 671 C C . PRO A 1 83 ? 20.647 2.403 -25.411 1.00 93.19 83 PRO A C 1
ATOM 673 O O . PRO A 1 83 ? 21.566 3.233 -25.407 1.00 93.19 83 PRO A O 1
ATOM 676 N N . ASP A 1 84 ? 19.390 2.704 -25.122 1.00 97.12 84 ASP A N 1
ATOM 677 C CA . ASP A 1 84 ? 18.991 3.945 -24.482 1.00 97.12 84 ASP A CA 1
ATOM 678 C C . ASP A 1 84 ? 19.172 3.803 -22.962 1.00 97.12 84 ASP A C 1
ATOM 680 O O . ASP A 1 84 ? 18.458 3.066 -22.281 1.00 97.12 84 ASP A O 1
ATOM 684 N N . GLN A 1 85 ? 20.189 4.485 -22.430 1.00 96.44 85 GLN A N 1
ATOM 685 C CA . GLN A 1 85 ? 20.553 4.397 -21.014 1.00 96.44 85 GLN A CA 1
ATOM 686 C C . GLN A 1 85 ? 19.501 5.030 -20.098 1.00 96.44 85 GLN A C 1
ATOM 688 O O . GLN A 1 85 ? 19.320 4.557 -18.978 1.00 96.44 85 GLN A O 1
ATOM 693 N N . GLU A 1 86 ? 18.809 6.076 -20.557 1.00 97.12 86 GLU A N 1
ATOM 694 C CA . GLU A 1 86 ? 17.756 6.723 -19.770 1.00 97.12 86 GLU A CA 1
ATOM 695 C C . GLU A 1 86 ? 16.562 5.781 -19.664 1.00 97.12 86 GLU A C 1
ATOM 697 O O . GLU A 1 86 ? 16.099 5.474 -18.563 1.00 97.12 86 GLU A O 1
ATOM 702 N N . ARG A 1 87 ? 16.145 5.214 -20.800 1.00 96.62 87 ARG A N 1
ATOM 703 C CA . ARG A 1 87 ? 15.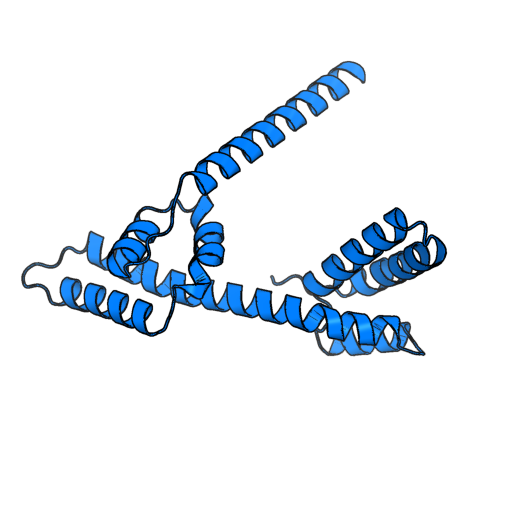041 4.260 -20.833 1.00 96.62 87 ARG A CA 1
ATOM 704 C C . ARG A 1 87 ? 15.323 2.996 -20.023 1.00 96.62 87 ARG A C 1
ATOM 706 O O . ARG A 1 87 ? 14.442 2.493 -19.324 1.00 96.62 87 ARG A O 1
ATOM 713 N N . LEU A 1 88 ? 16.544 2.472 -20.109 1.00 97.88 88 LEU A N 1
ATOM 714 C CA . LEU A 1 88 ? 16.953 1.314 -19.322 1.00 97.88 88 LEU A CA 1
ATOM 715 C C . LEU A 1 88 ? 16.851 1.603 -17.818 1.00 97.88 88 LEU A C 1
ATOM 717 O O . LEU A 1 88 ? 16.278 0.798 -17.083 1.00 97.88 88 LEU A O 1
ATOM 721 N N . ALA A 1 89 ? 17.347 2.762 -17.374 1.00 97.94 89 ALA A N 1
ATOM 722 C CA . ALA A 1 89 ? 17.292 3.166 -15.972 1.00 97.94 89 ALA A CA 1
ATOM 723 C C . ALA A 1 89 ? 15.848 3.331 -15.468 1.00 97.94 89 ALA A C 1
ATOM 725 O O . ALA A 1 89 ? 15.535 2.900 -14.355 1.00 97.94 89 ALA A O 1
ATOM 726 N N . GLU A 1 90 ? 14.954 3.900 -16.281 1.00 97.81 90 GLU A N 1
ATOM 727 C CA . GLU A 1 90 ? 13.524 4.004 -15.965 1.00 97.81 90 GLU A CA 1
ATOM 728 C C . GLU A 1 90 ? 12.884 2.628 -15.743 1.00 97.81 90 GLU A C 1
ATOM 730 O O . GLU A 1 90 ? 12.203 2.411 -14.738 1.00 97.81 90 GLU A O 1
ATOM 735 N N . LEU A 1 91 ? 13.128 1.681 -16.653 1.00 98.38 91 LEU A N 1
ATOM 736 C CA . LEU A 1 91 ? 12.561 0.334 -16.576 1.00 98.38 91 LEU A CA 1
ATOM 737 C C . LEU A 1 91 ? 13.093 -0.450 -15.370 1.00 98.38 91 LEU A C 1
ATOM 739 O O . LEU A 1 91 ? 12.320 -1.124 -14.687 1.00 98.38 91 LEU A O 1
ATOM 743 N N . GLU A 1 92 ? 14.392 -0.358 -15.085 1.00 98.25 92 GLU A N 1
ATOM 744 C CA . GLU A 1 92 ? 15.019 -1.014 -13.930 1.00 98.25 92 GLU A CA 1
ATOM 745 C C . GLU A 1 92 ? 14.524 -0.435 -12.599 1.00 98.25 92 GLU A C 1
ATOM 747 O O . GLU A 1 92 ? 14.212 -1.183 -11.663 1.00 98.25 92 GLU A O 1
ATOM 752 N N . THR A 1 93 ? 14.393 0.892 -12.533 1.00 98.06 93 THR A N 1
ATOM 753 C CA . THR A 1 93 ? 13.851 1.592 -11.363 1.00 98.06 93 THR A CA 1
ATOM 754 C C . THR A 1 93 ? 12.399 1.200 -11.136 1.00 98.06 93 THR A C 1
ATOM 756 O O . THR A 1 93 ? 12.041 0.799 -10.028 1.00 98.06 93 THR A O 1
ATOM 759 N N . LEU A 1 94 ? 11.569 1.243 -12.186 1.00 98.25 94 LEU A N 1
ATOM 760 C CA . LEU A 1 94 ? 10.170 0.841 -12.093 1.00 98.25 94 LEU A CA 1
ATOM 761 C C . LEU A 1 94 ? 10.049 -0.614 -11.646 1.00 98.25 94 LEU A C 1
ATOM 763 O O . LEU A 1 94 ? 9.230 -0.925 -10.787 1.00 98.25 94 LEU A O 1
ATOM 767 N N . ARG A 1 95 ? 10.859 -1.509 -12.212 1.00 98.31 95 ARG A N 1
ATOM 768 C CA . ARG A 1 95 ? 10.824 -2.926 -11.863 1.00 98.31 95 ARG A CA 1
ATOM 769 C C . ARG A 1 95 ? 11.081 -3.151 -10.377 1.00 98.31 95 ARG A C 1
ATOM 771 O O . ARG A 1 95 ? 10.289 -3.838 -9.737 1.00 98.31 95 ARG A O 1
ATOM 778 N N . THR A 1 96 ? 12.151 -2.564 -9.854 1.00 98.00 96 THR A N 1
ATOM 779 C CA . THR A 1 96 ? 12.528 -2.700 -8.440 1.00 98.00 96 THR A CA 1
ATOM 780 C C . THR A 1 96 ? 11.445 -2.106 -7.542 1.00 98.00 96 THR A C 1
ATOM 782 O O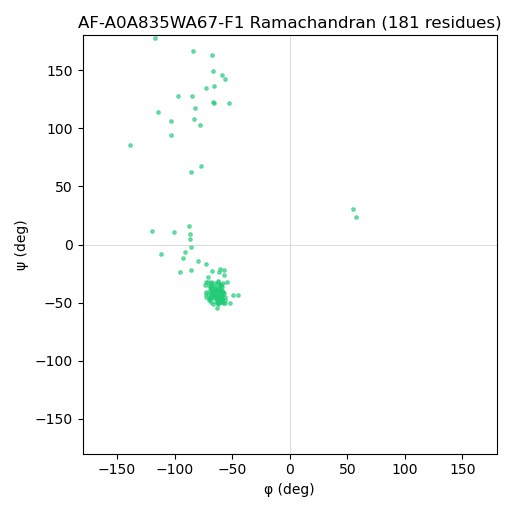 . THR A 1 96 ? 10.958 -2.761 -6.626 1.00 98.00 96 THR A O 1
ATOM 785 N N . TYR A 1 97 ? 10.984 -0.898 -7.875 1.00 97.88 97 TYR A N 1
ATOM 786 C CA . TYR A 1 97 ? 9.936 -0.218 -7.124 1.00 97.88 97 TYR A CA 1
ATOM 787 C C . TYR A 1 97 ? 8.628 -1.022 -7.074 1.00 97.88 97 TYR A C 1
ATOM 789 O O . TYR A 1 97 ? 8.030 -1.170 -6.011 1.00 97.88 97 TYR A O 1
ATOM 797 N N . LEU A 1 98 ? 8.166 -1.556 -8.212 1.00 98.00 98 LEU A N 1
ATOM 798 C CA . LEU A 1 98 ? 6.916 -2.317 -8.266 1.00 98.00 98 LEU A CA 1
ATOM 799 C C . LEU A 1 98 ? 6.994 -3.617 -7.464 1.00 98.00 98 LEU A C 1
ATOM 801 O O . LEU A 1 98 ? 5.976 -4.022 -6.909 1.00 98.00 98 LEU A O 1
ATOM 805 N N . GLU A 1 99 ? 8.156 -4.267 -7.396 1.00 97.62 99 GLU A N 1
ATOM 806 C CA . GLU A 1 99 ? 8.355 -5.461 -6.570 1.00 97.62 99 GLU A CA 1
ATOM 807 C C . GLU A 1 99 ? 8.164 -5.137 -5.081 1.00 97.62 99 GLU A C 1
ATOM 809 O O . GLU A 1 99 ? 7.286 -5.714 -4.434 1.00 97.62 99 GLU A O 1
ATOM 814 N N . GLU A 1 100 ? 8.892 -4.138 -4.574 1.00 97.06 100 GLU A N 1
ATOM 815 C CA . GLU A 1 100 ? 8.813 -3.699 -3.175 1.00 97.06 100 GLU A CA 1
ATOM 816 C C . GLU A 1 100 ? 7.411 -3.185 -2.812 1.00 97.06 100 GLU A C 1
ATOM 818 O O . GLU A 1 100 ? 6.837 -3.540 -1.778 1.00 97.06 100 GLU A O 1
ATOM 823 N N . ALA A 1 101 ? 6.814 -2.374 -3.687 1.00 96.06 101 ALA A N 1
ATOM 824 C CA . ALA A 1 101 ? 5.496 -1.803 -3.451 1.00 96.06 101 ALA A CA 1
ATOM 825 C C . ALA A 1 101 ? 4.387 -2.871 -3.495 1.00 96.06 101 ALA A C 1
ATOM 827 O O . ALA A 1 101 ? 3.439 -2.802 -2.709 1.00 96.06 101 ALA A O 1
ATOM 828 N N . CYS A 1 102 ? 4.499 -3.890 -4.358 1.00 96.12 102 CYS A N 1
ATOM 829 C CA . CYS A 1 102 ? 3.569 -5.022 -4.354 1.00 96.12 102 CYS A CA 1
ATOM 830 C C . CYS A 1 102 ? 3.648 -5.814 -3.049 1.00 96.12 102 CYS A C 1
ATOM 832 O O . CYS A 1 102 ? 2.602 -6.147 -2.489 1.00 96.12 102 CYS A O 1
ATOM 834 N N . GLU A 1 103 ? 4.858 -6.084 -2.552 1.00 95.38 103 GLU A N 1
ATOM 835 C CA . GLU A 1 103 ? 5.053 -6.764 -1.270 1.00 95.38 103 GLU A CA 1
ATOM 836 C C . GL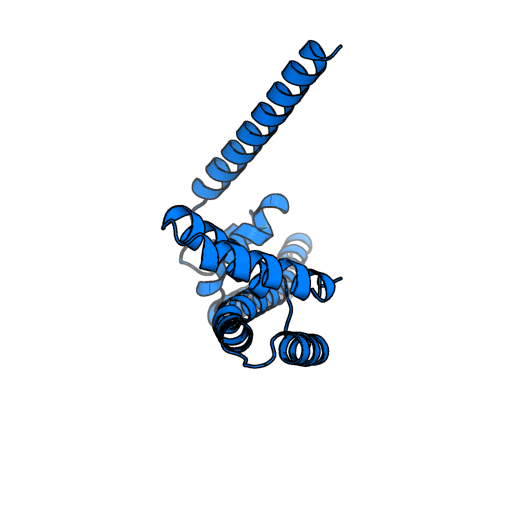U A 1 103 ? 4.435 -5.959 -0.118 1.00 95.38 103 GLU A C 1
ATOM 838 O O . GLU A 1 103 ? 3.711 -6.509 0.717 1.00 95.38 103 GLU A O 1
ATOM 843 N N . ALA A 1 104 ? 4.652 -4.641 -0.101 1.00 93.31 104 ALA A N 1
ATOM 844 C CA . ALA A 1 104 ? 4.066 -3.755 0.899 1.00 93.31 104 ALA A CA 1
ATOM 845 C C . ALA A 1 104 ? 2.527 -3.781 0.868 1.00 93.31 104 ALA A C 1
ATOM 847 O O . ALA A 1 104 ? 1.891 -3.899 1.921 1.00 93.31 104 ALA A O 1
ATOM 848 N N . VAL A 1 105 ? 1.921 -3.727 -0.325 1.00 92.25 105 VAL A N 1
ATOM 849 C CA . VAL A 1 105 ? 0.462 -3.824 -0.495 1.00 92.25 105 VAL A CA 1
ATOM 850 C C . VAL A 1 105 ? -0.056 -5.181 -0.018 1.00 92.25 105 VAL A C 1
ATOM 852 O O . VAL A 1 105 ? -1.024 -5.226 0.740 1.00 92.25 105 VAL A O 1
ATOM 855 N N . ASP A 1 106 ? 0.590 -6.283 -0.397 1.00 91.88 106 ASP A N 1
ATOM 856 C CA . ASP A 1 106 ? 0.170 -7.629 0.008 1.00 91.88 106 ASP A CA 1
ATOM 857 C C . ASP A 1 106 ? 0.236 -7.807 1.525 1.00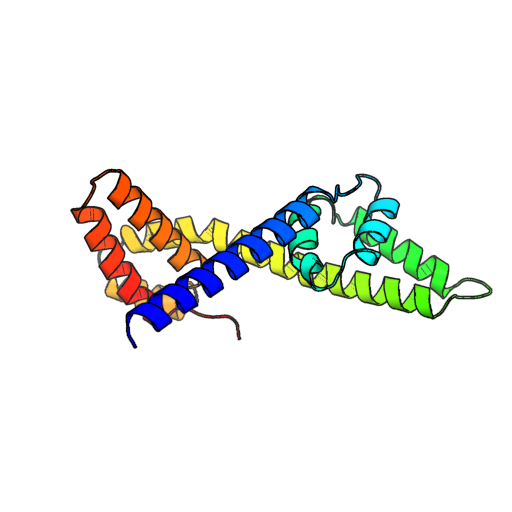 91.88 106 ASP A C 1
ATOM 859 O O . ASP A 1 106 ? -0.693 -8.338 2.142 1.00 91.88 106 ASP A O 1
ATOM 863 N N . LYS A 1 107 ? 1.306 -7.305 2.149 1.00 89.12 107 LYS A N 1
ATOM 864 C CA . LYS A 1 107 ? 1.472 -7.312 3.602 1.00 89.12 107 LYS A CA 1
ATOM 865 C C . LYS A 1 107 ? 0.388 -6.490 4.293 1.00 89.12 107 LYS A C 1
ATOM 867 O O . LYS A 1 107 ? -0.171 -6.947 5.291 1.00 89.12 107 LYS A O 1
ATOM 872 N N . ALA A 1 108 ? 0.057 -5.313 3.761 1.00 85.44 108 ALA A N 1
ATOM 873 C CA . ALA A 1 108 ? -1.023 -4.484 4.286 1.00 85.44 108 ALA A CA 1
ATOM 874 C C . ALA A 1 108 ? -2.383 -5.195 4.180 1.00 85.44 108 ALA A C 1
ATOM 876 O O . ALA A 1 108 ? -3.121 -5.255 5.163 1.00 85.44 108 ALA A O 1
ATOM 877 N N . VAL A 1 109 ? -2.686 -5.814 3.032 1.00 84.25 109 VAL A N 1
ATOM 878 C CA . VAL A 1 109 ? -3.924 -6.585 2.825 1.00 84.25 109 VAL A CA 1
ATOM 879 C C . VAL A 1 109 ? -4.006 -7.772 3.787 1.00 84.25 109 VAL A C 1
ATOM 881 O O . VAL A 1 109 ? -5.044 -7.976 4.417 1.00 84.25 109 VAL A O 1
ATOM 884 N N . ALA A 1 110 ? -2.921 -8.531 3.955 1.00 84.88 110 ALA A N 1
ATOM 885 C CA . ALA A 1 110 ? -2.867 -9.650 4.893 1.00 84.88 110 ALA A CA 1
ATOM 886 C C . ALA A 1 110 ? -3.053 -9.192 6.352 1.00 84.88 110 ALA A C 1
ATOM 888 O O . ALA A 1 110 ? -3.792 -9.821 7.119 1.00 84.88 110 ALA A O 1
ATOM 889 N N . ALA A 1 111 ? -2.441 -8.068 6.736 1.00 79.31 111 ALA A N 1
ATOM 890 C CA . ALA A 1 111 ? -2.629 -7.472 8.055 1.00 79.31 111 ALA A CA 1
ATOM 891 C C . ALA A 1 111 ? -4.097 -7.072 8.282 1.00 79.31 111 ALA A C 1
ATOM 893 O O . ALA A 1 111 ? -4.677 -7.414 9.315 1.00 79.31 111 ALA A O 1
ATOM 894 N N . THR A 1 112 ? -4.742 -6.430 7.304 1.00 77.81 112 THR A N 1
ATOM 895 C CA . THR A 1 112 ? -6.170 -6.089 7.386 1.00 77.81 112 THR A CA 1
ATOM 896 C C . THR A 1 112 ? -7.060 -7.331 7.448 1.00 77.81 112 THR A C 1
ATOM 898 O O . THR A 1 112 ? -7.972 -7.380 8.272 1.00 77.81 112 THR A O 1
ATOM 901 N N . ALA A 1 113 ? -6.792 -8.361 6.642 1.00 80.50 113 ALA A N 1
ATOM 902 C CA . ALA A 1 113 ? -7.582 -9.594 6.637 1.00 80.50 113 ALA A CA 1
ATOM 903 C C . ALA A 1 113 ? -7.539 -10.314 7.999 1.00 80.50 113 ALA A C 1
ATOM 905 O O . ALA A 1 113 ? -8.569 -10.745 8.518 1.00 80.50 113 ALA A O 1
ATOM 906 N N . THR A 1 114 ? -6.361 -10.374 8.623 1.00 85.56 114 THR A N 1
ATOM 907 C CA . THR A 1 114 ? -6.164 -10.998 9.945 1.00 85.56 114 THR A CA 1
ATOM 908 C C . THR A 1 114 ? -6.583 -10.098 11.112 1.00 85.56 114 THR A C 1
ATOM 910 O O . THR A 1 114 ? -6.737 -10.572 12.240 1.00 85.56 114 THR A O 1
ATOM 913 N N . ALA A 1 115 ? -6.797 -8.795 10.886 1.00 87.31 115 ALA A N 1
ATOM 914 C CA . ALA A 1 115 ? -7.248 -7.865 11.923 1.00 87.31 115 ALA A CA 1
ATOM 915 C C . ALA A 1 115 ? -8.611 -8.273 12.503 1.00 87.31 115 ALA A C 1
ATOM 917 O O . ALA A 1 115 ? -8.825 -8.146 13.707 1.00 87.31 115 ALA A O 1
ATOM 918 N N . ALA A 1 116 ? -9.510 -8.830 11.685 1.00 86.50 116 ALA A N 1
ATOM 919 C CA . ALA A 1 116 ? -10.816 -9.299 12.144 1.00 86.50 116 ALA A CA 1
ATOM 920 C C . ALA A 1 116 ? -10.708 -10.466 13.141 1.00 86.50 116 ALA A C 1
ATOM 922 O O . ALA A 1 116 ? -11.400 -10.480 14.162 1.00 86.50 116 ALA A O 1
ATOM 923 N N . GLU A 1 117 ? -9.815 -11.423 12.885 1.00 89.31 117 GLU A N 1
ATOM 924 C CA . GLU A 1 117 ? -9.578 -12.570 13.769 1.00 89.31 117 GLU A CA 1
ATOM 925 C C . GLU A 1 117 ? -8.940 -12.135 15.089 1.00 89.31 117 GLU A C 1
ATOM 927 O O . GLU A 1 117 ? -9.403 -12.521 16.166 1.00 89.31 117 GLU A O 1
ATOM 932 N N . ARG A 1 118 ? -7.933 -11.259 15.012 1.00 92.12 118 ARG A N 1
ATOM 933 C CA . ARG A 1 118 ? -7.278 -10.650 16.176 1.00 92.12 118 ARG A CA 1
ATOM 934 C C . ARG A 1 118 ? -8.257 -9.829 17.013 1.00 92.12 118 ARG A C 1
ATOM 936 O O . ARG A 1 118 ? -8.270 -9.939 18.239 1.00 92.12 118 ARG A O 1
ATOM 943 N N . LEU A 1 119 ? -9.139 -9.069 16.366 1.00 91.62 119 LEU A N 1
ATOM 944 C CA . LEU A 1 119 ? -10.168 -8.298 17.053 1.00 91.62 119 LEU A CA 1
ATOM 945 C C . LEU A 1 119 ? -11.198 -9.205 17.731 1.00 91.62 119 LEU A C 1
ATOM 947 O O . LEU A 1 119 ? -11.570 -8.969 18.879 1.00 91.62 119 LEU A O 1
ATOM 951 N N . LYS A 1 120 ? -11.626 -10.279 17.059 1.00 91.00 120 LYS A N 1
ATOM 952 C CA . LYS A 1 120 ? -12.512 -11.289 17.646 1.00 91.00 120 LYS A CA 1
ATOM 953 C C . LYS A 1 120 ? -11.868 -11.944 18.871 1.00 91.00 120 LYS A C 1
ATOM 955 O O . LYS A 1 120 ? -12.512 -12.007 19.918 1.00 91.00 120 LYS A O 1
ATOM 960 N N . LYS A 1 121 ? -10.608 -12.381 18.773 1.00 93.06 121 LYS A N 1
ATOM 961 C CA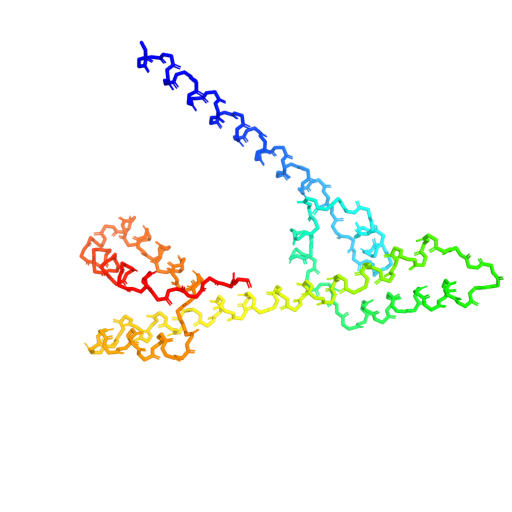 . LYS A 1 121 ? -9.814 -12.917 19.896 1.00 93.06 121 LYS A CA 1
ATOM 962 C C . LYS A 1 121 ? -9.819 -11.943 21.080 1.00 93.06 121 LYS A C 1
ATOM 964 O O . LYS A 1 121 ? -10.191 -12.329 22.185 1.00 93.06 121 LYS A O 1
ATOM 969 N N . LEU A 1 122 ? -9.512 -10.670 20.833 1.00 93.06 122 LEU A N 1
ATOM 970 C CA . LEU A 1 122 ? -9.477 -9.628 21.860 1.00 93.06 122 LEU A CA 1
ATOM 971 C C . LEU A 1 122 ? -10.838 -9.386 22.532 1.00 93.06 122 LEU A C 1
ATOM 973 O O . LEU A 1 122 ? -10.932 -9.383 23.761 1.00 93.06 122 LEU A O 1
ATOM 977 N N . LEU A 1 123 ? -11.897 -9.178 21.743 1.00 90.44 123 LEU A N 1
ATOM 978 C CA . LEU A 1 123 ? -13.219 -8.814 22.266 1.00 90.44 123 LEU A CA 1
ATOM 979 C C . LEU A 1 123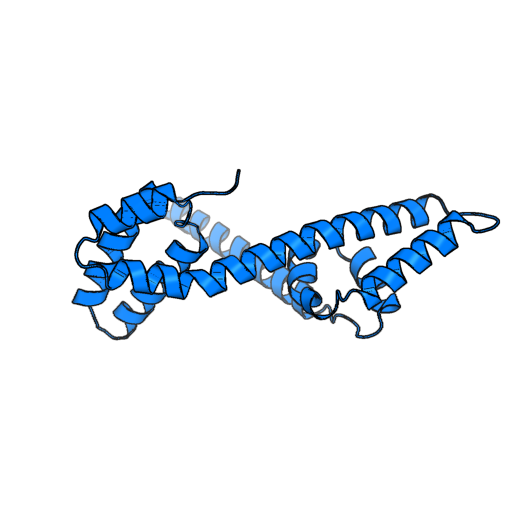 ? -13.907 -9.977 22.994 1.00 90.44 123 LEU A C 1
ATOM 981 O O . LEU A 1 123 ? -14.693 -9.743 23.913 1.00 90.44 123 LEU A O 1
ATOM 985 N N . THR A 1 124 ? -13.597 -11.219 22.614 1.00 90.44 124 THR A N 1
ATOM 986 C CA . THR A 1 124 ? -14.160 -12.432 23.233 1.00 90.44 124 THR A CA 1
ATOM 987 C C . THR A 1 124 ? -13.318 -13.003 24.376 1.00 90.44 124 THR A C 1
ATOM 989 O O . THR A 1 124 ? -13.819 -13.852 25.115 1.00 90.44 124 THR A O 1
ATOM 992 N N . SER A 1 125 ? -12.077 -12.537 24.569 1.00 94.81 125 SER A N 1
ATOM 993 C CA . SER A 1 125 ? -11.212 -13.004 25.660 1.00 94.81 125 SER A CA 1
ATOM 994 C C . SER A 1 125 ? -11.887 -12.820 27.021 1.00 94.81 125 SER A C 1
ATOM 996 O O . SER A 1 125 ? -12.545 -11.807 27.262 1.00 94.81 125 SER A O 1
ATOM 998 N N . GLN A 1 126 ? -11.702 -13.759 27.951 1.00 91.69 126 GLN A N 1
ATOM 999 C CA . GLN A 1 126 ? -12.157 -13.589 29.334 1.00 91.69 126 GLN A CA 1
ATOM 1000 C C . GLN A 1 126 ? -11.372 -12.466 30.026 1.00 91.69 126 GLN A C 1
ATOM 1002 O O . GLN A 1 126 ? -11.983 -11.512 30.520 1.00 91.69 126 GLN A O 1
ATOM 1007 N N . ASP A 1 127 ? -10.037 -12.523 29.953 1.00 94.19 127 ASP A N 1
ATOM 1008 C CA . ASP A 1 127 ? -9.127 -11.485 30.441 1.00 94.19 127 ASP A CA 1
ATOM 1009 C C . ASP A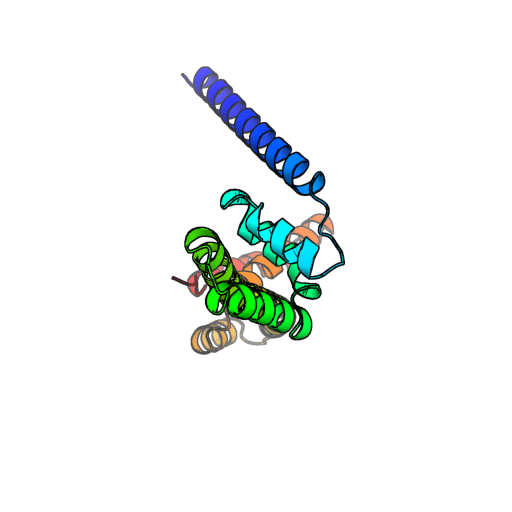 1 127 ? -8.580 -10.647 29.279 1.00 94.19 127 ASP A C 1
ATOM 1011 O O . ASP A 1 127 ? -7.730 -11.068 28.489 1.00 94.19 127 ASP A O 1
ATOM 1015 N N . LYS A 1 128 ? -9.090 -9.420 29.174 1.00 92.06 128 LYS A N 1
ATOM 1016 C CA . LYS A 1 128 ? -8.731 -8.494 28.098 1.00 92.06 128 LYS A CA 1
ATOM 1017 C C . LYS A 1 128 ? -7.331 -7.936 28.322 1.00 92.06 128 LYS A C 1
ATOM 1019 O O . LYS A 1 128 ? -6.620 -7.710 27.355 1.00 92.06 128 LYS A O 1
ATOM 1024 N N . LYS A 1 129 ? -6.925 -7.713 29.577 1.00 92.44 129 LYS A N 1
ATOM 1025 C CA . LYS A 1 129 ? -5.614 -7.130 29.881 1.00 92.44 129 LYS A CA 1
ATOM 1026 C C . LYS A 1 129 ? -4.511 -8.109 29.514 1.00 92.44 129 LYS A C 1
ATOM 1028 O O . LYS A 1 129 ? -3.602 -7.718 28.791 1.00 92.44 129 LYS A O 1
ATOM 1033 N N . GLN A 1 130 ? -4.633 -9.364 29.949 1.00 95.25 130 GLN A N 1
ATOM 1034 C CA . GLN A 1 130 ? -3.657 -10.392 29.595 1.00 95.25 130 GLN A CA 1
ATOM 1035 C C . GLN A 1 130 ? -3.626 -10.620 28.080 1.00 95.25 130 GLN A C 1
ATOM 1037 O O . GLN A 1 130 ? -2.556 -10.590 27.488 1.00 95.25 130 GLN A O 1
ATOM 1042 N N . CYS A 1 131 ? -4.793 -10.704 27.430 1.00 94.81 131 CYS A N 1
ATOM 1043 C CA . CYS A 1 131 ? -4.856 -10.843 25.975 1.00 94.81 131 CYS A CA 1
ATOM 1044 C C . CYS A 1 131 ? -4.156 -9.689 25.239 1.00 94.81 131 CYS A C 1
ATOM 1046 O O . CYS A 1 131 ? -3.458 -9.938 24.265 1.00 94.81 131 CYS A O 1
ATOM 1048 N N . ILE A 1 132 ? -4.309 -8.437 25.687 1.00 94.06 132 ILE A N 1
ATOM 1049 C CA . ILE A 1 132 ? -3.604 -7.290 25.088 1.00 94.06 132 ILE A CA 1
ATOM 1050 C C . ILE A 1 132 ? -2.089 -7.434 25.255 1.00 94.06 132 ILE A C 1
ATOM 1052 O O . ILE A 1 132 ? -1.360 -7.158 24.309 1.00 94.06 132 ILE A O 1
ATOM 1056 N N . LEU A 1 133 ? -1.612 -7.876 26.422 1.00 94.06 133 LEU A N 1
ATOM 1057 C CA . LEU A 1 133 ? -0.181 -8.099 26.654 1.00 94.06 133 LEU A CA 1
ATOM 1058 C C . LEU A 1 133 ? 0.372 -9.219 25.766 1.00 94.06 133 LEU A C 1
ATOM 1060 O O . LEU A 1 133 ? 1.430 -9.044 25.166 1.00 94.06 133 LEU A O 1
ATOM 1064 N N . ASP A 1 134 ? -0.359 -10.325 25.629 1.00 93.25 134 ASP A N 1
ATOM 1065 C CA . ASP A 1 134 ? 0.038 -11.451 24.777 1.00 93.25 134 ASP A CA 1
ATOM 1066 C C . ASP A 1 134 ? 0.075 -11.037 23.299 1.00 93.25 134 ASP A C 1
ATOM 1068 O O . ASP A 1 134 ? 1.024 -11.341 22.579 1.00 93.25 134 ASP A O 1
ATOM 1072 N N . MET A 1 135 ? -0.938 -10.288 22.850 1.00 93.44 135 MET A N 1
ATOM 1073 C CA . MET A 1 135 ? -0.992 -9.735 21.496 1.00 93.44 135 MET A CA 1
ATOM 1074 C C . MET A 1 135 ? 0.135 -8.727 21.251 1.00 93.44 135 MET A C 1
ATOM 1076 O O . MET A 1 135 ? 0.743 -8.743 20.185 1.00 93.44 135 MET A O 1
ATOM 1080 N N . ALA A 1 136 ? 0.448 -7.871 22.226 1.00 91.19 136 ALA A N 1
ATOM 1081 C CA . ALA A 1 136 ? 1.568 -6.940 22.132 1.00 91.19 136 ALA A CA 1
ATOM 1082 C C . ALA A 1 136 ? 2.905 -7.686 22.007 1.00 91.19 136 ALA A C 1
ATOM 1084 O O . ALA A 1 136 ? 3.710 -7.356 21.142 1.00 91.19 136 ALA A O 1
ATOM 1085 N N . ALA A 1 137 ? 3.120 -8.730 22.815 1.00 88.44 137 ALA A N 1
ATOM 1086 C CA . ALA A 1 137 ? 4.326 -9.557 22.756 1.00 88.44 137 ALA A CA 1
ATOM 1087 C C . ALA A 1 137 ? 4.481 -10.287 21.410 1.00 88.44 137 ALA A C 1
ATOM 1089 O O . ALA A 1 137 ? 5.601 -10.501 20.948 1.00 88.44 137 ALA A O 1
ATOM 1090 N N . ALA A 1 138 ? 3.365 -10.634 20.766 1.00 88.44 138 ALA A N 1
ATOM 1091 C CA . ALA A 1 138 ? 3.332 -11.259 19.447 1.00 88.44 138 ALA A CA 1
ATOM 1092 C C . ALA A 1 138 ? 3.346 -10.255 18.271 1.00 88.44 138 ALA A C 1
ATOM 1094 O O . ALA A 1 138 ? 3.240 -10.678 17.123 1.00 88.44 138 ALA A O 1
ATOM 1095 N N . ASN A 1 139 ? 3.475 -8.943 18.525 1.00 87.06 139 ASN A N 1
ATOM 1096 C CA . ASN A 1 139 ? 3.346 -7.877 17.517 1.00 87.06 139 ASN A CA 1
ATOM 1097 C C . ASN A 1 139 ? 2.010 -7.914 16.743 1.00 87.06 139 ASN A C 1
ATOM 1099 O O . ASN A 1 139 ? 1.926 -7.517 15.583 1.00 87.06 139 ASN A O 1
ATOM 1103 N N . GLU A 1 140 ? 0.940 -8.377 17.389 1.00 88.56 140 GLU A N 1
ATOM 1104 C CA . GLU A 1 140 ? -0.401 -8.495 16.808 1.00 88.56 140 GLU A CA 1
ATOM 1105 C C . GLU A 1 140 ? -1.217 -7.192 16.916 1.00 88.56 140 GLU A C 1
ATOM 1107 O O . GLU A 1 140 ? -2.353 -7.152 16.442 1.00 88.56 140 GLU A O 1
ATOM 1112 N N . ILE A 1 141 ? -0.682 -6.131 17.531 1.00 90.56 141 ILE A N 1
ATOM 1113 C CA . ILE A 1 141 ? -1.361 -4.835 17.678 1.00 90.56 141 ILE A CA 1
ATOM 1114 C C . ILE A 1 141 ? -0.779 -3.843 16.667 1.00 90.56 141 ILE A C 1
ATOM 1116 O O . ILE A 1 141 ? 0.217 -3.172 16.929 1.00 90.56 141 ILE A O 1
ATOM 1120 N N . ASP A 1 142 ? -1.425 -3.743 15.508 1.00 88.75 142 ASP A N 1
ATOM 1121 C CA . ASP A 1 142 ? -1.056 -2.829 14.425 1.00 88.75 142 ASP A CA 1
ATOM 1122 C C . ASP A 1 142 ? -2.155 -1.791 14.148 1.00 88.75 142 ASP A C 1
ATOM 1124 O O . ASP A 1 142 ? -3.228 -1.780 14.763 1.00 88.75 142 ASP A O 1
ATOM 1128 N N . VAL A 1 143 ? -1.868 -0.890 13.208 1.00 89.25 143 VAL A N 1
ATOM 1129 C CA . VAL A 1 143 ? -2.803 0.155 12.771 1.00 89.25 143 VAL A CA 1
ATOM 1130 C C . VAL A 1 143 ? -4.100 -0.454 12.228 1.00 89.25 143 VAL A C 1
ATOM 1132 O O . VAL A 1 143 ? -5.179 0.022 12.572 1.00 89.25 143 VAL A O 1
ATOM 1135 N N . ALA A 1 144 ? -4.025 -1.558 11.476 1.00 87.75 144 ALA A N 1
ATOM 1136 C CA . ALA A 1 144 ? -5.200 -2.210 10.900 1.00 87.75 144 ALA A CA 1
ATOM 1137 C C . ALA A 1 144 ? -6.173 -2.733 11.975 1.00 87.75 144 ALA A C 1
ATOM 1139 O O . ALA A 1 144 ? -7.388 -2.578 11.834 1.00 87.75 144 ALA A O 1
ATOM 1140 N N . LEU A 1 145 ? -5.663 -3.300 13.075 1.00 91.06 145 LEU A N 1
ATOM 1141 C CA . LEU A 1 145 ? -6.476 -3.711 14.224 1.00 91.06 145 LEU A CA 1
ATOM 1142 C C . LEU A 1 145 ? -7.200 -2.517 14.863 1.00 91.06 145 LEU A C 1
ATOM 1144 O O . LEU A 1 145 ? -8.391 -2.604 15.178 1.00 91.06 145 LEU A O 1
ATOM 1148 N N . VAL A 1 146 ? -6.489 -1.405 15.070 1.00 92.44 146 VAL A N 1
ATOM 1149 C CA . VAL A 1 146 ? -7.048 -0.201 15.705 1.00 92.44 146 VAL A CA 1
ATOM 1150 C C . VAL A 1 146 ? -8.075 0.486 14.811 1.00 92.44 146 VAL A C 1
ATOM 1152 O O . VAL A 1 146 ? -9.110 0.931 15.315 1.00 92.44 146 VAL A O 1
ATOM 1155 N N . ASP A 1 147 ? -7.827 0.538 13.507 1.00 91.44 147 ASP A N 1
ATOM 1156 C CA . ASP A 1 147 ? -8.746 1.115 12.530 1.00 91.44 147 ASP A CA 1
ATOM 1157 C C . ASP A 1 147 ? -10.026 0.290 12.421 1.00 91.44 147 ASP A C 1
ATOM 1159 O O . ASP A 1 147 ? -11.122 0.851 12.456 1.00 91.44 147 ASP A O 1
ATOM 1163 N N . LEU A 1 148 ? -9.918 -1.042 12.386 1.00 91.56 148 LEU A N 1
ATOM 1164 C CA . LEU A 1 148 ? -11.088 -1.918 12.394 1.00 91.56 148 LEU A CA 1
ATOM 1165 C C . LEU A 1 148 ? -11.910 -1.750 13.682 1.00 91.56 148 LEU A C 1
ATOM 1167 O O . LEU A 1 148 ? -13.139 -1.685 13.643 1.00 91.56 148 LEU A O 1
ATOM 1171 N N . LEU A 1 149 ? -11.245 -1.616 14.833 1.00 93.81 149 LEU A N 1
ATOM 1172 C CA . LEU A 1 149 ? -11.915 -1.320 16.098 1.00 93.81 149 LEU A CA 1
ATOM 1173 C C . LEU A 1 149 ? -12.603 0.057 16.071 1.00 93.81 149 LEU A C 1
ATOM 1175 O O . LEU A 1 149 ? -13.725 0.185 16.557 1.00 93.81 149 LEU A O 1
ATOM 1179 N N . ALA A 1 150 ? -11.982 1.076 15.472 1.00 94.62 150 ALA A N 1
ATOM 1180 C CA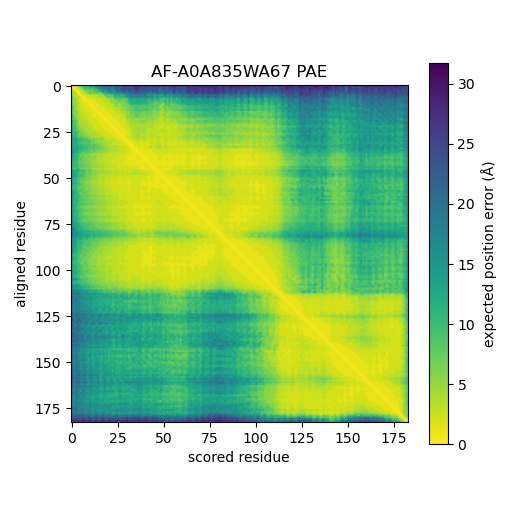 . ALA A 1 150 ? -12.590 2.395 15.302 1.00 94.62 150 ALA A CA 1
ATOM 1181 C C . ALA A 1 150 ? -13.846 2.345 14.413 1.00 94.62 150 ALA A C 1
ATOM 1183 O O . ALA A 1 150 ? -14.879 2.895 14.795 1.00 94.62 150 ALA A O 1
ATOM 1184 N N . GLN A 1 151 ? -13.787 1.629 13.288 1.00 93.31 151 GLN A N 1
ATOM 1185 C CA . GLN A 1 151 ? -14.935 1.420 12.401 1.00 93.31 151 GLN A CA 1
ATOM 1186 C C . GLN A 1 151 ? -16.086 0.709 13.128 1.00 93.31 151 GLN A C 1
ATOM 1188 O O . GLN A 1 151 ? -17.239 1.131 13.024 1.00 93.31 151 GLN A O 1
ATOM 1193 N N . ASN A 1 152 ? -15.784 -0.314 13.934 1.00 93.06 152 ASN A N 1
ATOM 1194 C CA . ASN A 1 152 ? -16.791 -1.019 14.731 1.00 93.06 152 ASN A CA 1
ATOM 1195 C C . ASN A 1 152 ? -17.428 -0.126 15.806 1.00 93.06 152 ASN A C 1
ATOM 1197 O O . ASN A 1 152 ? -18.634 -0.218 16.039 1.00 93.06 152 ASN A O 1
ATOM 1201 N N . ILE A 1 153 ? -16.656 0.767 16.436 1.00 95.50 153 ILE A N 1
ATOM 1202 C CA . ILE A 1 153 ? -17.185 1.767 17.379 1.00 95.50 153 ILE A CA 1
ATOM 1203 C C . ILE A 1 153 ? -18.168 2.701 16.669 1.00 95.50 153 ILE A C 1
ATOM 1205 O O . ILE A 1 153 ? -19.266 2.934 17.173 1.00 95.50 153 ILE A O 1
ATOM 1209 N N . GLU A 1 154 ? -17.805 3.230 15.500 1.00 96.19 154 GLU A N 1
ATOM 1210 C CA . GLU A 1 154 ? -18.690 4.106 14.728 1.00 96.19 154 GLU A CA 1
ATOM 1211 C C . GLU A 1 154 ? -19.968 3.392 14.279 1.00 96.19 154 GLU A C 1
ATOM 1213 O O . GLU A 1 154 ? -21.057 3.960 14.379 1.00 96.19 154 GLU A O 1
ATOM 1218 N N . ALA A 1 155 ? -19.855 2.141 13.828 1.00 94.31 155 ALA A N 1
ATOM 1219 C CA . ALA A 1 155 ? -21.002 1.319 13.462 1.00 94.31 155 ALA A CA 1
ATOM 1220 C C . ALA A 1 155 ? -21.932 1.074 14.662 1.00 94.31 155 ALA A C 1
ATOM 1222 O O . ALA A 1 155 ? -23.143 1.261 14.544 1.00 94.31 155 ALA A O 1
ATOM 1223 N N . ALA A 1 156 ? -21.379 0.740 15.834 1.00 94.19 156 ALA A N 1
ATOM 1224 C CA . ALA A 1 156 ? -22.152 0.554 17.062 1.00 94.19 156 ALA A CA 1
ATOM 1225 C C . ALA A 1 156 ? -22.858 1.844 17.504 1.00 94.19 156 ALA A C 1
ATOM 1227 O O . ALA A 1 156 ? -24.024 1.795 17.890 1.00 94.19 156 ALA A O 1
ATOM 1228 N N . LYS A 1 157 ? -22.196 3.005 17.389 1.00 95.06 157 LYS A N 1
ATOM 1229 C CA . LYS A 1 157 ? -22.815 4.314 17.660 1.00 95.06 157 LYS A CA 1
ATOM 1230 C C . LYS A 1 157 ? -23.981 4.601 16.718 1.00 95.06 157 LYS A C 1
ATOM 1232 O O . LYS A 1 157 ? -25.040 5.008 17.182 1.00 95.06 157 LYS A O 1
ATOM 1237 N N . LYS A 1 158 ? -23.809 4.363 15.413 1.00 95.25 158 LYS A N 1
ATOM 1238 C CA . LYS A 1 158 ? -24.880 4.529 14.412 1.00 95.25 158 LYS A CA 1
ATOM 1239 C C . LYS A 1 158 ? -26.064 3.593 14.659 1.00 95.25 158 LYS A C 1
ATOM 1241 O O . LYS A 1 158 ? -27.189 3.962 14.356 1.00 95.25 158 LYS A O 1
ATOM 1246 N N . ALA A 1 159 ? -25.806 2.406 15.202 1.00 95.31 159 ALA A N 1
ATOM 1247 C CA . ALA A 1 159 ? -26.825 1.429 15.573 1.00 95.31 159 ALA A CA 1
ATOM 1248 C C . ALA A 1 159 ? -27.392 1.629 16.995 1.00 95.31 159 ALA A C 1
ATOM 1250 O O . ALA A 1 159 ? -28.084 0.743 17.490 1.00 95.31 159 ALA A O 1
ATOM 1251 N N . GLU A 1 160 ? -27.066 2.739 17.669 1.00 95.62 160 GLU A N 1
ATOM 1252 C CA . GLU A 1 160 ? -27.503 3.063 19.039 1.00 95.62 160 GLU A CA 1
ATOM 1253 C C . GLU A 1 160 ? -27.109 2.013 20.102 1.00 95.62 160 GLU A C 1
ATOM 1255 O O . GLU A 1 160 ? -27.682 1.930 21.188 1.00 95.62 160 GLU A O 1
ATOM 1260 N N . GLN A 1 161 ? -26.067 1.222 19.834 1.00 94.44 161 GLN A N 1
ATOM 1261 C CA . GLN A 1 161 ? -25.519 0.229 20.762 1.00 94.44 161 GLN A CA 1
ATOM 1262 C C . GLN A 1 161 ? -24.498 0.873 21.712 1.00 94.44 161 GLN A C 1
ATOM 1264 O O . GLN A 1 161 ? -23.313 0.530 21.718 1.00 94.44 161 GLN A O 1
ATOM 1269 N N . THR A 1 162 ? -24.956 1.824 22.528 1.00 93.81 162 THR A N 1
ATOM 1270 C CA . THR A 1 162 ? -24.096 2.704 23.341 1.00 93.81 162 THR A CA 1
ATOM 1271 C C . THR A 1 162 ? -23.152 1.938 24.270 1.00 93.81 162 THR A C 1
ATOM 1273 O O . THR A 1 162 ? -21.955 2.212 24.291 1.00 93.81 162 THR A O 1
ATOM 1276 N N . ALA A 1 163 ? -23.641 0.909 24.970 1.00 92.69 163 ALA A N 1
ATOM 1277 C CA . ALA A 1 163 ? -22.811 0.115 25.882 1.00 92.69 163 ALA A CA 1
ATOM 1278 C C . ALA A 1 163 ? -21.682 -0.646 25.157 1.00 92.69 163 ALA A C 1
ATOM 1280 O O . ALA A 1 163 ? -20.566 -0.752 25.671 1.00 92.69 163 ALA A O 1
ATOM 1281 N N . ALA A 1 164 ? -21.952 -1.154 23.950 1.00 91.56 164 ALA A N 1
ATOM 1282 C CA . ALA A 1 164 ? -20.948 -1.834 23.136 1.00 91.56 164 ALA A CA 1
ATOM 1283 C C . ALA A 1 164 ? -19.898 -0.844 22.613 1.00 91.56 164 ALA A C 1
ATOM 1285 O O . ALA A 1 164 ? -18.702 -1.132 22.668 1.00 91.56 164 ALA A O 1
ATOM 1286 N N . ALA A 1 165 ? -20.335 0.338 22.164 1.00 94.81 165 ALA A N 1
ATOM 1287 C CA . ALA A 1 165 ? -19.443 1.405 21.723 1.00 94.81 165 ALA A CA 1
ATOM 1288 C C . ALA A 1 165 ? -18.508 1.870 22.853 1.00 94.81 165 ALA A C 1
ATOM 1290 O O . ALA A 1 165 ? -17.294 1.890 22.664 1.00 94.81 165 ALA A O 1
ATOM 1291 N N . GLU A 1 166 ? -19.041 2.154 24.045 1.00 95.56 166 GLU A N 1
ATOM 1292 C CA . GLU A 1 166 ? -18.246 2.563 25.212 1.00 95.56 166 GLU A CA 1
ATOM 1293 C C . GLU A 1 166 ? -17.242 1.488 25.648 1.00 95.56 166 GLU A C 1
ATOM 1295 O O . GLU A 1 166 ? -16.105 1.789 26.027 1.00 95.56 166 GLU A O 1
ATOM 1300 N N . PHE A 1 167 ? -17.643 0.214 25.608 1.00 93.44 167 PHE A N 1
ATOM 1301 C CA . PHE A 1 167 ? -16.736 -0.892 25.893 1.00 93.44 167 PHE A CA 1
ATOM 1302 C C . PHE A 1 167 ? -15.585 -0.938 24.881 1.00 93.44 167 PHE A C 1
ATOM 1304 O O . PHE A 1 167 ? -14.417 -0.974 25.276 1.00 93.44 167 PHE A O 1
ATOM 1311 N N . MET A 1 168 ? -15.901 -0.888 23.586 1.00 94.94 168 MET A N 1
ATOM 1312 C CA . MET A 1 168 ? -14.903 -0.908 22.519 1.00 94.94 168 MET A CA 1
ATOM 1313 C C . MET A 1 168 ? -13.976 0.314 22.558 1.00 94.94 168 MET A C 1
ATOM 1315 O O . MET A 1 168 ? -12.785 0.169 22.296 1.00 94.94 168 MET A O 1
ATOM 1319 N N . GLU A 1 169 ? -14.456 1.493 22.959 1.00 95.81 169 GLU A N 1
ATOM 1320 C CA . GLU A 1 169 ? -13.612 2.677 23.170 1.00 95.81 169 GLU A CA 1
ATOM 1321 C C . GLU A 1 169 ? -12.574 2.465 24.277 1.00 95.81 169 GLU A C 1
ATOM 1323 O O . GLU A 1 169 ? -11.400 2.796 24.095 1.00 95.81 169 GLU A O 1
ATOM 1328 N N . LYS A 1 170 ? -12.965 1.853 25.402 1.00 94.50 170 LYS A N 1
ATOM 1329 C CA . LYS A 1 170 ? -12.023 1.506 26.481 1.00 94.50 170 LYS A CA 1
ATOM 1330 C C . LYS A 1 170 ? -10.968 0.514 26.001 1.00 94.50 170 LYS A C 1
ATOM 1332 O O . LYS A 1 170 ? -9.789 0.671 26.322 1.00 94.50 170 LYS A O 1
ATOM 1337 N N . VAL A 1 171 ? -11.380 -0.484 25.216 1.00 93.44 171 VAL A N 1
ATOM 1338 C CA . VAL A 1 171 ? -10.459 -1.445 24.593 1.00 93.44 171 VAL A CA 1
ATOM 1339 C C . VAL A 1 171 ? -9.507 -0.724 23.640 1.00 93.44 171 VAL A C 1
ATOM 1341 O O . VAL A 1 171 ? -8.302 -0.935 23.745 1.00 93.44 171 VAL A O 1
ATOM 1344 N N . LYS A 1 172 ? -10.011 0.185 22.792 1.00 94.44 172 LYS A N 1
ATOM 1345 C CA . LYS A 1 172 ? -9.209 0.982 21.850 1.00 94.44 172 LYS A CA 1
ATOM 1346 C C . LYS A 1 172 ? -8.119 1.762 22.577 1.00 94.44 172 LYS A C 1
ATOM 1348 O O . LYS A 1 172 ? -6.953 1.639 22.229 1.00 94.44 172 LYS A O 1
ATOM 1353 N N . VAL A 1 173 ? -8.474 2.488 23.638 1.00 94.25 173 VAL A N 1
ATOM 1354 C CA . VAL A 1 173 ? -7.509 3.236 24.463 1.00 94.25 173 VAL A CA 1
ATOM 1355 C C . VAL A 1 173 ? -6.436 2.322 25.062 1.00 94.25 173 VAL A C 1
ATOM 1357 O O . VAL A 1 173 ? -5.277 2.723 25.174 1.00 94.25 173 VAL A O 1
ATOM 1360 N N . ALA A 1 174 ? -6.799 1.101 25.459 1.00 92.88 174 ALA A N 1
ATOM 1361 C CA . ALA A 1 174 ? -5.849 0.145 26.014 1.00 92.88 174 ALA A CA 1
ATOM 1362 C C . ALA A 1 174 ? -4.876 -0.393 24.952 1.00 92.88 174 ALA A C 1
ATOM 1364 O O . ALA A 1 174 ? -3.672 -0.395 25.202 1.00 92.88 174 ALA A O 1
ATOM 1365 N N . VAL A 1 175 ? -5.368 -0.791 23.772 1.00 92.88 175 VAL A N 1
ATOM 1366 C CA . VAL A 1 175 ? -4.510 -1.303 22.688 1.00 92.88 175 VAL A CA 1
ATOM 1367 C C . VAL A 1 175 ? -3.665 -0.215 22.035 1.00 92.88 175 VAL A C 1
ATOM 1369 O O . VAL A 1 175 ? -2.529 -0.490 21.670 1.00 92.88 175 VAL A O 1
ATOM 1372 N N . SER A 1 176 ? -4.148 1.032 21.958 1.00 91.56 176 SER A N 1
ATOM 1373 C CA . SER A 1 176 ? -3.417 2.151 21.340 1.00 91.56 176 SER A CA 1
ATOM 1374 C C . SER A 1 176 ? -2.038 2.408 21.958 1.00 91.56 176 SER A C 1
ATOM 1376 O O . SER A 1 176 ? -1.178 2.984 21.303 1.00 91.56 176 SER A O 1
ATOM 1378 N N . LYS A 1 177 ? -1.804 1.962 23.197 1.00 90.62 177 LYS A N 1
ATOM 1379 C CA . LYS A 1 177 ? -0.508 2.071 23.887 1.00 90.62 177 LYS A CA 1
ATOM 1380 C C . LYS A 1 177 ? 0.561 1.111 23.356 1.00 90.62 177 LYS A C 1
ATOM 1382 O O . LYS A 1 177 ? 1.731 1.297 23.663 1.00 90.62 177 LYS A O 1
ATOM 1387 N N . TYR A 1 178 ? 0.149 0.087 22.615 1.00 91.38 178 TYR A N 1
ATOM 1388 C CA . TYR A 1 178 ? 0.991 -1.009 22.139 1.00 91.38 178 TYR A CA 1
ATOM 1389 C C . TYR A 1 178 ? 1.021 -1.094 20.609 1.00 91.38 178 TYR A C 1
ATOM 1391 O O . TYR A 1 178 ? 1.474 -2.096 20.067 1.00 91.38 178 TYR A O 1
ATOM 1399 N N . VAL A 1 179 ? 0.505 -0.074 19.914 1.00 88.06 179 VAL A N 1
ATOM 1400 C CA . VAL A 1 179 ? 0.459 -0.064 18.450 1.00 88.06 179 VAL A CA 1
ATOM 1401 C C . VAL A 1 179 ? 1.869 -0.013 17.904 1.00 88.06 179 VAL A C 1
ATOM 1403 O O . VAL A 1 179 ? 2.611 0.937 18.153 1.00 88.06 179 VAL A O 1
ATOM 1406 N N . VAL A 1 180 ? 2.203 -1.018 17.108 1.00 78.69 180 VAL A N 1
ATOM 1407 C CA . VAL A 1 180 ? 3.409 -1.005 16.297 1.00 78.69 180 VAL A CA 1
ATOM 1408 C C . VAL A 1 180 ? 3.133 -0.115 15.088 1.00 78.69 180 VAL A C 1
ATOM 1410 O O . VAL A 1 180 ? 2.434 -0.502 14.152 1.00 78.69 180 VAL A O 1
ATOM 1413 N N . THR A 1 181 ? 3.655 1.108 15.115 1.00 67.56 181 THR A N 1
ATOM 1414 C CA . THR A 1 181 ? 3.817 1.913 13.902 1.00 67.56 181 THR A CA 1
ATOM 1415 C C . THR A 1 181 ? 5.103 1.444 13.240 1.00 67.56 181 THR A C 1
ATOM 1417 O O . THR A 1 181 ? 6.159 1.539 13.865 1.00 67.56 181 THR A O 1
ATOM 1420 N N . ALA A 1 182 ? 5.026 0.894 12.025 1.00 53.09 182 ALA A N 1
ATOM 1421 C CA . ALA A 1 182 ? 6.230 0.634 11.242 1.00 53.09 182 ALA A CA 1
ATOM 1422 C C . ALA A 1 182 ? 7.045 1.939 11.170 1.00 53.09 182 ALA A C 1
ATOM 1424 O O . ALA A 1 182 ? 6.494 2.975 10.793 1.00 53.09 182 ALA A O 1
ATOM 1425 N N . VAL A 1 183 ? 8.294 1.888 11.643 1.00 37.09 183 VAL A N 1
ATOM 1426 C CA . VAL A 1 183 ? 9.300 2.946 11.461 1.00 37.09 183 VAL A CA 1
ATOM 1427 C C . VAL A 1 183 ? 9.980 2.710 10.127 1.00 37.09 183 VAL A C 1
ATOM 1429 O O . VAL A 1 183 ? 10.277 1.523 9.853 1.00 37.09 183 VAL A O 1
#

Secondary structure (DSSP, 8-state):
-HHHHHHHHHHHHHHHHHHHHHHHHHHHH----SSHHHHHHHHHTS-HHHHHHHHHHHGGG--HHHHHHHHHHHHHHHTSSS--HHHHHHHHHHHHHHHHHHHHHHHHHHHHHHHHHHHHHHHH-S-HHHHHHHHHHTT--BHHHHHHHHHHHHHHHHTT-HHHHHHHHHHHHHHGGG-B---

Radius of gyration: 22.95 Å; Cα contacts (8 Å, |Δi|>4): 107; chains: 1; bounding box: 50×52×61 Å

Foldseek 3Di:
DVVVVVVVVVVVVVVVVVVVVVVVVVLVVDDQDLDLVSNLVSQLPDDPVCNLVVLLVCLVSPDPVSLVVLVVVLVCQVPPPDHDPVVNVSSVVSSVVSVVSSVVSVVVVVLLVCLVVLLCCQVPDPDNLVSLVVCLVVLNQEPSNLVVLVVVLVVCVVVVVVVVNVVSVVSSVSSVVSYDDPD

Organism: Chlamydomonas incerta (NCBI:txid51695)